Protein AF-A0A0F9HHY7-F1 (afdb_monomer)

Solvent-accessible surface area (backbone atoms only — not comparable to full-atom values): 17628 Å² total; per-residue (Å²): 110,68,65,64,47,50,60,48,43,43,74,72,70,48,87,82,82,90,78,78,65,81,54,65,92,62,73,72,60,94,83,64,89,47,70,37,60,53,49,51,50,41,41,32,66,69,55,74,38,72,64,60,83,41,76,48,44,70,69,70,24,62,44,74,66,56,34,50,52,48,53,56,34,27,60,77,47,75,20,55,76,35,54,48,65,36,30,76,48,69,79,50,41,90,86,20,27,36,35,33,20,32,58,92,72,66,45,79,75,35,57,23,66,79,73,71,71,50,59,27,69,32,57,69,36,81,47,78,56,80,94,39,55,25,40,30,36,42,25,10,37,24,40,37,33,25,33,67,87,68,42,47,78,52,36,64,43,86,59,45,34,93,79,50,48,26,40,34,51,49,45,79,55,97,53,33,39,38,43,34,21,20,84,57,50,8,25,36,30,30,38,56,44,61,56,98,91,44,48,45,61,44,79,72,45,76,42,57,54,43,2,21,49,54,25,53,70,48,80,55,98,64,30,35,40,33,20,11,53,67,54,57,11,32,36,30,26,35,61,87,73,64,45,73,53,36,75,44,85,52,40,34,7,44,36,76,57,94,82,28,33,39,35,30,26,35,88,27,44,38,33,40,25,52,78,54,63,85,46,90,45,74,78,48,72,50,75,56,78,82,48,63,80,83,65,31,59,53,56,44,42,78,48,93,54,26,39,37,42,49,28,75,88,35,78,47,78,42,84,68,60,88,129

Radius of gyration: 19.74 Å; Cα contacts (8 Å, |Δi|>4): 775; chains: 1; bounding box: 54×45×57 Å

Foldseek 3Di:
DQVVVQVLCVVVVDPDDDGQPQCPPPDLDPPDDRPSLLVVLVCLLVLNDQEDDDQAVCVVQSDPQSSVSSQVSCVVNVYFDDGHQWGKDQPCDQQARIFIAGNNPRHTPEGDNPDDAGAEQAGWDWDDDQNATWTWDDWQFWTWTAGPNHRDTQEIDTQHDPVSYAYEYWDDDPQKIKGAAAPQSFIWIWGWDHDPSGIYTHTQDTDSPQNAHAQYWDDDPQWIWFAYDVNAFTFIARRRNRDTLDTHHFHEHWGDDDQWIFGAGFQAKTFTWHPDSNYTGTPDIDGDDAPDDGTQHDHWDDGDQWIWGDHDPDIDIDRRDDD

InterPro domains:
  IPR002372 Pyrrolo-quinoline quinone repeat domain [PF13360] (75-247)
  IPR006119 Resolvase, N-terminal catalytic domain [SM00857] (6-108)
  IPR011047 Quinoprotein alcohol dehydrogenase-like superfamily [SSF50998] (79-279)
  IPR015943 WD40/YVTN repeat-like-containing domain superfamily [G3DSA:2.130.10.10] (53-321)
  IPR036162 Resolvase-like, N-terminal catalytic domain superfamily [SSF53041] (6-82)

Nearest PDB structures (foldseek):
  7cqy-assembly1_C  TM=7.615E-01  e=4.844E-10  Acidithiobacillus ferrooxidans
  7cqy-assembly3_E  TM=7.492E-01  e=8.520E-10  Acidithiobacillus ferrooxidans
  8orr-assembly1_AAA  TM=5.552E-01  e=1.041E-11  Klebsiella pneumoniae
  9cny-assembly1_B  TM=6.028E-01  e=2.460E-10  Escherichia coli
  7tt1-assembly1_B  TM=5.579E-01  e=9.015E-10  Escherichia coli

Sequence (323 aa):
LQYAMRDRLAAFGWSDIETIDDDLGRSASGSVTRAGFERMVAEVCLGKVGAVAAREVSRFARNSRDWQQLIEMCRVVDTVLIDGEKLICTPAGAKGFMVCLAKKTGKLIWANTEIAGSVGYCSPVIAEFGGFRQLLSMTSAALIGVDIKTGKLLWSAAHGNRRSNTATDPIFHKGYVFASSGYGKGSTVVKLKAGEGGIQAEQVWASKLMDNHHGGVVLLDGHLYGSGHQAKGWFCLDLLTGKQAWKADGKGSLTYADGMLYRLEERGTMALVQATPAEQRIVSSFSVPSGGRGLHWAHPVVCDGRLYVRHADKLFAYDIRAK

pLDDT: mean 85.38, std 13.51, range [47.75, 98.81]

Mean predicted aligned error: 10.75 Å

Structure (mmCIF, N/CA/C/O backbone):
data_AF-A0A0F9HHY7-F1
#
_entry.id   AF-A0A0F9HHY7-F1
#
loop_
_atom_site.group_PDB
_atom_site.id
_atom_site.type_symbol
_atom_site.label_atom_id
_atom_site.label_alt_id
_atom_site.label_comp_id
_atom_site.label_asym_id
_atom_site.label_entity_id
_atom_site.label_seq_id
_atom_site.pdbx_PDB_ins_code
_atom_site.Cartn_x
_atom_site.Cartn_y
_atom_site.Cartn_z
_atom_site.occupancy
_atom_site.B_iso_or_equiv
_atom_site.auth_seq_id
_atom_site.auth_comp_id
_atom_site.auth_asym_id
_atom_site.auth_atom_id
_atom_site.pdbx_PDB_model_num
ATOM 1 N N . LEU A 1 1 ? -24.877 -21.496 -1.295 1.00 63.72 1 LEU A N 1
ATOM 2 C CA . LEU A 1 1 ? -24.630 -20.226 -0.562 1.00 63.72 1 LEU A CA 1
ATOM 3 C C . LEU A 1 1 ? -24.406 -19.047 -1.514 1.00 63.72 1 LEU A C 1
ATOM 5 O O . LEU A 1 1 ? -25.109 -18.059 -1.378 1.00 63.72 1 LEU A O 1
ATOM 9 N N . GLN A 1 2 ? -23.498 -19.151 -2.492 1.00 63.53 2 GLN A N 1
ATOM 10 C CA . GLN A 1 2 ? -23.309 -18.121 -3.529 1.00 63.53 2 GLN A CA 1
ATOM 11 C C . GLN A 1 2 ? -24.541 -17.877 -4.413 1.00 63.53 2 GLN A C 1
ATOM 13 O O . GLN A 1 2 ? -24.873 -16.727 -4.660 1.00 63.53 2 GLN A O 1
ATOM 18 N N . TYR A 1 3 ? -25.317 -18.912 -4.751 1.00 78.19 3 TYR A N 1
ATOM 19 C CA . TYR A 1 3 ? -26.599 -18.724 -5.451 1.00 78.19 3 TYR A CA 1
ATOM 20 C C . TYR A 1 3 ? -27.622 -17.919 -4.628 1.00 78.19 3 TYR A C 1
ATOM 22 O O . TYR A 1 3 ? -28.298 -17.051 -5.160 1.00 78.19 3 TYR A O 1
ATOM 30 N N . ALA A 1 4 ? -27.639 -18.081 -3.300 1.00 74.56 4 ALA A N 1
ATOM 31 C CA . ALA A 1 4 ? -28.462 -17.244 -2.422 1.00 74.56 4 ALA A CA 1
ATOM 32 C C . ALA A 1 4 ? -27.950 -15.791 -2.322 1.00 74.56 4 ALA A C 1
ATOM 34 O O . ALA A 1 4 ? -28.705 -14.902 -1.932 1.00 74.56 4 ALA A O 1
ATOM 35 N N . MET A 1 5 ? -26.673 -15.535 -2.643 1.00 73.81 5 MET A N 1
ATOM 36 C CA . MET A 1 5 ? -26.145 -14.176 -2.821 1.00 73.81 5 MET A CA 1
ATOM 37 C C . MET A 1 5 ? -26.539 -13.602 -4.183 1.00 73.81 5 MET A C 1
ATOM 39 O O . MET A 1 5 ? -26.931 -12.441 -4.222 1.00 73.81 5 MET A O 1
ATOM 43 N N . ARG A 1 6 ? -26.509 -14.404 -5.257 1.00 81.81 6 ARG A N 1
ATOM 44 C CA . ARG A 1 6 ? -26.993 -14.020 -6.593 1.00 81.81 6 ARG A CA 1
ATOM 45 C C . ARG A 1 6 ? -28.446 -13.558 -6.542 1.00 81.81 6 ARG A C 1
ATOM 47 O O . ARG A 1 6 ? -28.741 -12.432 -6.924 1.00 81.81 6 ARG A O 1
ATOM 54 N N . ASP A 1 7 ? -29.330 -14.378 -5.980 1.00 80.50 7 ASP A N 1
ATOM 55 C CA . ASP A 1 7 ? -30.763 -14.060 -5.898 1.00 80.50 7 ASP A CA 1
ATOM 56 C C . ASP A 1 7 ? -31.014 -12.783 -5.066 1.00 80.50 7 ASP A C 1
ATOM 58 O O . ASP A 1 7 ? -31.951 -12.024 -5.303 1.00 80.50 7 ASP A O 1
ATOM 62 N N . ARG A 1 8 ? -30.121 -12.491 -4.114 1.00 69.88 8 ARG A N 1
ATOM 63 C CA . ARG A 1 8 ? -30.144 -11.264 -3.308 1.00 69.88 8 ARG A CA 1
ATOM 64 C C . ARG A 1 8 ? -29.646 -10.031 -4.051 1.00 69.88 8 ARG A C 1
ATOM 66 O O . ARG A 1 8 ? -30.205 -8.960 -3.851 1.00 69.88 8 ARG A O 1
ATOM 73 N N . LEU A 1 9 ? -28.591 -10.164 -4.853 1.00 74.06 9 LEU A N 1
ATOM 74 C CA . LEU A 1 9 ? -28.114 -9.083 -5.714 1.00 74.06 9 LEU A CA 1
ATOM 75 C C . LEU A 1 9 ? -29.212 -8.700 -6.715 1.00 74.06 9 LEU A C 1
ATOM 77 O O . LEU A 1 9 ? -29.479 -7.512 -6.879 1.00 74.06 9 LEU A O 1
ATOM 81 N N . ALA A 1 10 ? -29.936 -9.687 -7.255 1.00 83.56 10 ALA A N 1
ATOM 82 C CA . ALA A 1 10 ? -31.076 -9.443 -8.140 1.00 83.56 10 ALA A CA 1
ATOM 83 C C . ALA A 1 10 ? -32.174 -8.632 -7.432 1.00 83.56 10 ALA A C 1
ATOM 85 O O . ALA A 1 10 ? -32.665 -7.639 -7.962 1.00 83.56 10 ALA A O 1
ATOM 86 N N . ALA A 1 11 ? -32.490 -8.982 -6.180 1.00 78.75 11 ALA A N 1
ATOM 87 C CA . ALA A 1 11 ? -33.455 -8.241 -5.365 1.00 78.75 11 ALA A CA 1
ATOM 88 C C . ALA A 1 11 ? -33.023 -6.797 -5.027 1.00 78.75 11 ALA A C 1
ATOM 90 O O . ALA A 1 11 ? -33.873 -5.968 -4.708 1.00 78.75 11 ALA A O 1
ATOM 91 N N . PHE A 1 12 ? -31.726 -6.478 -5.095 1.00 68.25 12 PHE A N 1
ATOM 92 C CA . PHE A 1 12 ? -31.199 -5.121 -4.905 1.00 68.25 12 PHE A CA 1
ATOM 93 C C . PHE A 1 12 ? -31.138 -4.293 -6.199 1.00 68.25 12 PHE A C 1
ATOM 95 O O . PHE A 1 12 ? -30.621 -3.179 -6.174 1.00 68.25 12 PHE A O 1
ATOM 102 N N . GLY A 1 13 ? -31.678 -4.807 -7.307 1.00 80.69 13 GLY A N 1
ATOM 103 C CA . GLY A 1 13 ? -31.750 -4.092 -8.582 1.00 80.69 13 GLY A CA 1
ATOM 104 C C . GLY A 1 13 ? -30.543 -4.303 -9.496 1.00 80.69 13 GLY A C 1
ATOM 105 O O . GLY A 1 13 ? -30.450 -3.639 -10.524 1.00 80.69 13 GLY A O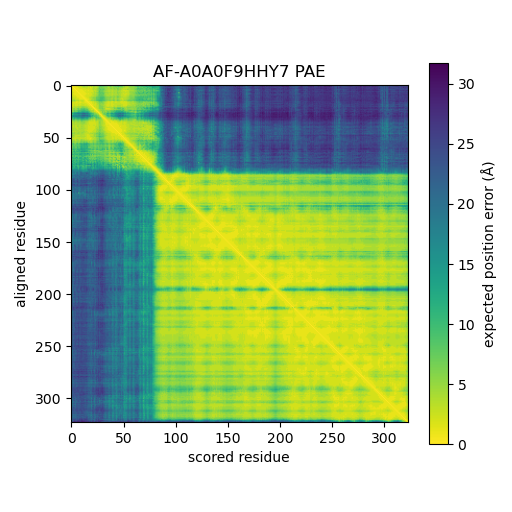 1
ATOM 106 N N . TRP A 1 14 ? -29.635 -5.225 -9.159 1.00 81.06 14 TRP A N 1
ATOM 107 C CA . TRP A 1 14 ? -28.573 -5.637 -10.075 1.00 81.06 14 TRP A CA 1
ATOM 108 C C . TRP A 1 14 ? -29.160 -6.558 -11.143 1.00 81.06 14 TRP A C 1
ATOM 110 O O . TRP A 1 14 ? -29.724 -7.604 -10.828 1.00 81.06 14 TRP A O 1
ATOM 120 N N . SER A 1 15 ? -29.051 -6.155 -12.404 1.00 82.81 15 SER A N 1
ATOM 121 C CA . SER A 1 15 ? -29.641 -6.871 -13.538 1.00 82.81 15 SER A CA 1
ATOM 122 C C . SER A 1 15 ? -28.688 -7.865 -14.199 1.00 82.81 15 SER A C 1
ATOM 124 O O . SER A 1 15 ? -29.158 -8.806 -14.831 1.00 82.81 15 SER A O 1
ATOM 126 N N . ASP A 1 16 ? -27.377 -7.683 -14.036 1.00 88.75 16 ASP A N 1
ATOM 127 C CA . ASP A 1 16 ? -26.343 -8.555 -14.596 1.00 88.75 16 ASP A CA 1
ATOM 128 C C . ASP A 1 16 ? -25.472 -9.119 -13.465 1.00 88.75 16 ASP A C 1
ATOM 130 O O . ASP A 1 16 ? -24.779 -8.375 -12.766 1.00 88.75 16 ASP A O 1
ATOM 134 N N . ILE A 1 17 ? -25.612 -10.420 -13.193 1.00 89.00 17 ILE A N 1
ATOM 135 C CA . ILE A 1 17 ? -25.017 -11.073 -12.021 1.00 89.00 17 ILE A CA 1
ATOM 136 C C . ILE A 1 17 ? -24.393 -12.402 -12.431 1.00 89.00 17 ILE A C 1
ATOM 138 O O . ILE A 1 17 ? -25.081 -13.410 -12.609 1.00 89.00 17 ILE A O 1
ATOM 142 N N . GLU A 1 18 ? -23.066 -12.425 -12.476 1.00 90.19 18 GLU A N 1
ATOM 143 C CA . GLU A 1 18 ? -22.289 -13.640 -12.685 1.00 90.19 18 GLU A CA 1
ATOM 144 C C . GLU A 1 18 ? -22.020 -14.358 -11.352 1.00 90.19 18 GLU A C 1
ATOM 146 O O . GLU A 1 18 ? -21.644 -13.748 -10.348 1.00 90.19 18 GLU A O 1
ATOM 151 N N . THR A 1 19 ? -22.207 -15.680 -11.325 1.00 88.00 19 THR A N 1
ATOM 152 C CA . THR A 1 19 ? -21.790 -16.528 -10.197 1.00 88.00 19 THR A CA 1
ATOM 153 C C . THR A 1 19 ? -20.570 -17.340 -10.605 1.00 88.00 19 THR A C 1
ATOM 155 O O . THR A 1 19 ? -20.604 -18.047 -11.605 1.00 88.00 19 THR A O 1
ATOM 158 N N . ILE A 1 20 ? -19.494 -17.248 -9.824 1.00 83.94 20 ILE A N 1
ATOM 159 C CA . ILE A 1 20 ? -18.218 -17.897 -10.137 1.00 83.94 20 ILE A CA 1
ATOM 160 C C . ILE A 1 20 ? -18.170 -19.267 -9.461 1.00 83.94 20 ILE A C 1
ATOM 162 O O . ILE A 1 20 ? -17.870 -19.385 -8.269 1.00 83.94 20 ILE A O 1
ATOM 166 N N . ASP A 1 21 ? -18.479 -20.306 -10.232 1.00 83.12 21 ASP A N 1
ATOM 167 C CA . ASP A 1 21 ? -18.490 -21.700 -9.769 1.00 83.12 21 ASP A CA 1
ATOM 168 C C . ASP A 1 21 ? -17.151 -22.420 -10.017 1.00 83.12 21 ASP A C 1
ATOM 170 O O . ASP A 1 21 ? -16.808 -23.359 -9.295 1.00 83.12 21 ASP A O 1
ATOM 174 N N . ASP A 1 22 ? -16.364 -21.933 -10.981 1.00 79.38 22 ASP A N 1
ATOM 175 C CA . ASP A 1 22 ? -15.164 -22.580 -11.544 1.00 79.38 22 ASP A CA 1
ATOM 176 C C . ASP A 1 22 ? -14.086 -22.945 -10.501 1.00 79.38 22 ASP A C 1
ATOM 178 O O . ASP A 1 22 ? -13.296 -23.881 -10.681 1.00 79.38 22 ASP A O 1
ATOM 182 N N . ASP A 1 23 ? -14.075 -22.218 -9.381 1.00 73.19 23 ASP A N 1
ATOM 183 C CA . ASP A 1 23 ? -13.036 -22.267 -8.350 1.00 73.19 23 ASP A CA 1
ATOM 184 C C . ASP A 1 23 ? -13.481 -22.912 -7.027 1.00 73.19 23 ASP A C 1
ATOM 186 O O . ASP A 1 23 ? -12.733 -22.905 -6.029 1.00 73.19 23 ASP A O 1
ATOM 190 N N . LEU A 1 24 ? -14.692 -23.481 -7.012 1.00 70.88 24 LEU A N 1
ATOM 191 C CA . LEU A 1 24 ? -15.233 -24.237 -5.887 1.00 70.88 24 LEU A CA 1
ATOM 192 C C . LEU A 1 24 ? -14.400 -25.496 -5.604 1.00 70.88 24 LEU A C 1
ATOM 194 O O . LEU A 1 24 ? -13.889 -26.155 -6.501 1.00 70.88 24 LEU A O 1
ATOM 198 N N . GLY A 1 25 ? -14.227 -25.830 -4.321 1.00 63.69 25 GLY A N 1
ATOM 199 C CA . GLY A 1 25 ? -13.559 -27.068 -3.885 1.00 63.69 25 GLY A CA 1
ATOM 200 C C . GLY A 1 25 ? -12.037 -27.143 -4.099 1.00 63.69 25 GLY A C 1
ATOM 201 O O . GLY A 1 25 ? -11.384 -27.976 -3.479 1.00 63.69 25 GLY A O 1
ATOM 202 N N . ARG A 1 26 ? -11.432 -26.252 -4.894 1.00 63.12 26 ARG A N 1
ATOM 203 C CA . ARG A 1 26 ? -9.968 -26.194 -5.094 1.00 63.12 26 ARG A CA 1
ATOM 204 C C . ARG A 1 26 ? -9.280 -25.729 -3.810 1.00 63.12 26 ARG A C 1
ATOM 206 O O . ARG A 1 26 ? -9.795 -24.799 -3.196 1.00 63.12 26 ARG A O 1
ATOM 213 N N . SER A 1 27 ? -8.152 -26.304 -3.385 1.00 55.44 27 SER A N 1
ATOM 214 C CA . SER A 1 27 ? -7.434 -25.925 -2.145 1.00 55.44 27 SER A CA 1
ATOM 215 C C . SER A 1 27 ? -6.638 -24.608 -2.292 1.00 55.44 27 SER A C 1
ATOM 217 O O . SER A 1 27 ? -6.570 -24.033 -3.377 1.00 55.44 27 SER A O 1
ATOM 219 N N . ALA A 1 28 ? -6.084 -24.074 -1.196 1.00 48.94 28 ALA A N 1
ATOM 220 C CA . ALA A 1 28 ? -5.262 -22.852 -1.202 1.00 48.94 28 ALA A CA 1
ATOM 221 C C . ALA A 1 28 ? -3.783 -23.093 -1.585 1.00 48.94 28 ALA A C 1
ATOM 223 O O . ALA A 1 28 ? -2.953 -22.209 -1.391 1.00 48.94 28 ALA A O 1
ATOM 224 N N . SER A 1 29 ? -3.426 -24.272 -2.111 1.00 53.38 29 SER A N 1
ATOM 225 C CA . SER A 1 29 ? -2.081 -24.495 -2.646 1.00 53.38 29 SER A CA 1
ATOM 226 C C . SER A 1 29 ? -1.895 -23.651 -3.907 1.00 53.38 29 SER A C 1
ATOM 228 O O . SER A 1 29 ? -2.682 -23.773 -4.845 1.00 53.38 29 SER A O 1
ATOM 230 N N . GLY A 1 30 ? -0.860 -22.809 -3.945 1.00 53.75 30 GLY A N 1
ATOM 231 C CA . GLY A 1 30 ? -0.575 -21.866 -5.041 1.00 53.75 30 GLY A CA 1
ATOM 232 C C . GLY A 1 30 ? -0.230 -22.492 -6.402 1.00 53.75 30 GLY A C 1
ATOM 233 O O . GLY A 1 30 ? 0.314 -21.808 -7.255 1.00 53.75 30 GLY A O 1
ATOM 234 N N . SER A 1 31 ? -0.508 -23.779 -6.600 1.00 56.09 31 SER A N 1
ATOM 235 C CA . SER A 1 31 ? -0.242 -24.556 -7.813 1.00 56.09 31 SER A CA 1
ATOM 236 C C . SER A 1 31 ? -1.467 -24.747 -8.715 1.00 56.09 31 SER A C 1
ATOM 238 O O . SER A 1 31 ? -1.346 -25.368 -9.767 1.00 56.09 31 SER A O 1
ATOM 240 N N . VAL A 1 32 ? -2.651 -24.267 -8.317 1.00 59.34 32 VAL A N 1
ATOM 241 C CA . VAL A 1 32 ? -3.906 -24.503 -9.049 1.00 59.34 32 VAL A CA 1
ATOM 242 C C . VAL A 1 32 ? -4.433 -23.197 -9.639 1.00 59.34 32 VAL A C 1
ATOM 244 O O . VAL A 1 32 ? -4.815 -22.299 -8.891 1.00 59.34 32 VAL A O 1
ATOM 247 N N . THR A 1 33 ? -4.500 -23.124 -10.972 1.00 64.44 33 THR A N 1
ATOM 248 C CA . THR A 1 33 ? -5.060 -21.997 -11.740 1.00 64.44 33 THR A CA 1
ATOM 249 C C . THR A 1 33 ? -6.517 -21.734 -11.355 1.00 64.44 33 THR A C 1
ATOM 251 O O . THR A 1 33 ? -7.291 -22.684 -11.170 1.00 64.44 33 THR A O 1
ATOM 254 N N . ARG A 1 34 ? -6.902 -20.456 -11.238 1.00 70.44 34 ARG A N 1
ATOM 255 C CA . ARG A 1 34 ? -8.249 -20.037 -10.821 1.00 70.44 34 ARG A CA 1
ATOM 256 C C . ARG A 1 34 ? -8.887 -19.111 -11.841 1.00 70.44 34 ARG A C 1
ATOM 258 O O . ARG A 1 34 ? -8.979 -17.902 -11.648 1.00 70.44 34 ARG A O 1
ATOM 265 N N . ALA A 1 35 ? -9.341 -19.718 -12.929 1.00 77.00 35 ALA A N 1
ATOM 266 C CA . ALA A 1 35 ? -9.895 -19.002 -14.068 1.00 77.00 35 ALA A CA 1
ATOM 267 C C . ALA A 1 35 ? -11.118 -18.138 -13.699 1.00 77.00 35 ALA A C 1
ATOM 269 O O . ALA A 1 35 ? -11.340 -17.104 -14.322 1.00 77.00 35 ALA A O 1
ATOM 270 N N . GLY A 1 36 ? -11.898 -18.530 -12.685 1.00 81.69 36 GLY A N 1
ATOM 271 C CA . GLY A 1 36 ? -13.061 -17.769 -12.228 1.00 81.69 36 GLY A CA 1
ATOM 272 C C . GLY A 1 36 ? -12.685 -16.477 -11.498 1.00 81.69 36 GLY A C 1
ATOM 273 O O . GLY A 1 36 ? -13.204 -15.402 -11.798 1.00 81.69 36 GLY A O 1
ATOM 274 N N . PHE A 1 37 ? -11.752 -16.571 -10.553 1.00 78.31 37 PHE A N 1
ATOM 275 C CA . PHE A 1 37 ? -11.204 -15.437 -9.818 1.00 78.31 37 PHE A CA 1
ATOM 276 C C . PHE A 1 37 ? -10.449 -14.486 -10.750 1.00 78.31 37 PHE A C 1
ATOM 278 O O . PHE A 1 37 ? -10.703 -13.286 -10.716 1.00 78.31 37 PHE A O 1
ATOM 285 N N . GLU A 1 38 ? -9.576 -15.010 -11.613 1.00 78.62 38 GLU A N 1
ATOM 286 C CA . GLU A 1 38 ? -8.820 -14.213 -12.590 1.00 78.62 38 GLU A CA 1
ATOM 287 C C . GLU A 1 38 ? -9.752 -13.446 -13.537 1.00 78.62 38 GLU A C 1
ATOM 289 O O . GLU A 1 38 ? -9.577 -12.241 -13.724 1.00 78.62 38 GLU A O 1
ATOM 294 N N . ARG A 1 39 ? -10.797 -14.106 -14.060 1.00 86.06 39 ARG A N 1
ATOM 295 C CA . ARG A 1 39 ? -11.823 -13.470 -14.901 1.00 86.06 39 ARG A CA 1
ATOM 296 C C . ARG A 1 39 ? -12.560 -12.355 -14.166 1.00 86.06 39 ARG A C 1
ATOM 298 O O . ARG A 1 39 ? -12.747 -11.275 -14.716 1.00 86.06 39 ARG A O 1
ATOM 305 N N . MET A 1 40 ? -12.948 -12.583 -12.915 1.00 85.69 40 MET A N 1
ATOM 306 C CA . MET A 1 40 ? -13.618 -11.559 -12.113 1.00 85.69 40 MET A CA 1
ATOM 307 C C . MET A 1 40 ? -12.716 -10.363 -11.834 1.00 85.69 40 MET A C 1
ATOM 309 O O . MET A 1 40 ? -13.164 -9.229 -11.990 1.00 85.69 40 MET A O 1
ATOM 313 N N . VAL A 1 41 ? -11.443 -10.591 -11.489 1.00 73.62 41 VAL A N 1
ATOM 314 C CA . VAL A 1 41 ? -10.478 -9.496 -11.331 1.00 73.62 41 VAL A CA 1
ATOM 315 C C . VAL A 1 41 ? -10.368 -8.721 -12.643 1.00 73.62 41 VAL A C 1
ATOM 317 O O . VAL A 1 41 ? -10.371 -7.494 -12.601 1.00 73.62 41 VAL A O 1
ATOM 320 N N . ALA A 1 42 ? -10.341 -9.394 -13.798 1.00 76.94 42 ALA A N 1
ATOM 321 C CA . ALA A 1 42 ? -10.306 -8.737 -15.106 1.00 76.94 42 ALA A CA 1
ATOM 322 C C . ALA A 1 42 ? -11.510 -7.813 -15.334 1.00 76.94 42 ALA A C 1
ATOM 324 O O . ALA A 1 42 ? -11.334 -6.650 -15.692 1.00 76.94 42 ALA A O 1
ATOM 325 N N . GLU A 1 43 ? -12.726 -8.293 -15.079 1.00 78.38 43 GLU A N 1
ATOM 326 C CA . GLU A 1 43 ? -13.949 -7.509 -15.279 1.00 78.38 43 GLU A CA 1
ATOM 327 C C . GLU A 1 43 ? -14.055 -6.328 -14.293 1.00 78.38 43 GLU A C 1
ATOM 329 O O . GLU A 1 43 ? -14.521 -5.247 -14.668 1.00 78.38 43 GLU A O 1
ATOM 334 N N . VAL A 1 44 ? -13.536 -6.484 -13.067 1.00 73.00 44 VAL A N 1
ATOM 335 C CA . VAL A 1 44 ? -13.359 -5.377 -12.108 1.00 73.00 44 VAL A CA 1
ATOM 336 C C . VAL A 1 44 ? -12.346 -4.361 -12.633 1.00 73.00 44 VAL A C 1
ATOM 338 O O . VAL A 1 44 ? -12.640 -3.170 -12.653 1.00 73.00 44 VAL A O 1
ATOM 341 N N . CYS A 1 45 ? -11.181 -4.803 -13.122 1.00 65.56 45 CYS A N 1
ATOM 342 C CA . CYS A 1 45 ? -10.167 -3.913 -13.703 1.00 65.56 45 CYS A CA 1
ATOM 343 C C . CYS A 1 45 ? -10.712 -3.108 -14.892 1.00 65.56 45 CYS A C 1
ATOM 345 O O . CYS A 1 45 ? -10.301 -1.971 -15.117 1.00 65.56 45 CYS A O 1
ATOM 347 N N . LEU A 1 46 ? -11.638 -3.694 -15.653 1.00 72.56 46 LEU A N 1
ATOM 348 C CA . LEU A 1 46 ? -12.298 -3.056 -16.790 1.00 72.56 46 LEU A CA 1
ATOM 349 C C . LEU A 1 46 ? -13.424 -2.089 -16.381 1.00 72.56 46 LEU A C 1
ATOM 351 O O . LEU A 1 46 ? -14.029 -1.473 -17.256 1.00 72.56 46 LEU A O 1
ATOM 355 N N . GLY A 1 47 ? -13.716 -1.945 -15.083 1.00 64.56 47 GLY A N 1
ATOM 356 C CA . GLY A 1 47 ? -14.759 -1.052 -14.567 1.00 64.56 47 GLY A CA 1
ATOM 357 C C . GLY A 1 47 ? -16.182 -1.498 -14.906 1.00 64.56 47 GLY A C 1
ATOM 358 O O . GLY A 1 47 ? -17.110 -0.696 -14.846 1.00 64.56 47 GLY A O 1
ATOM 359 N N . LYS A 1 48 ? -16.367 -2.766 -15.287 1.00 76.19 48 LYS A N 1
ATOM 360 C CA . LYS A 1 48 ? -17.676 -3.323 -15.660 1.00 76.19 48 LYS A CA 1
ATOM 361 C C . LYS A 1 48 ? -18.447 -3.871 -14.463 1.00 76.19 48 LYS A C 1
ATOM 363 O O . LYS A 1 48 ? -19.642 -4.130 -14.556 1.00 76.19 48 LYS A O 1
ATOM 368 N N . VAL A 1 49 ? -17.764 -4.054 -13.336 1.00 80.88 49 VAL A N 1
ATOM 369 C CA . VAL A 1 49 ? -18.326 -4.639 -12.121 1.00 80.88 49 VAL A CA 1
ATOM 370 C C . VAL A 1 49 ? -18.586 -3.534 -11.107 1.00 80.88 49 VAL A C 1
ATOM 372 O O . VAL A 1 49 ? -17.655 -2.931 -10.590 1.00 80.88 49 VAL A O 1
ATOM 375 N N . GLY A 1 50 ? -19.856 -3.290 -10.782 1.00 68.81 50 GLY A N 1
ATOM 376 C CA . GLY A 1 50 ? -20.225 -2.318 -9.746 1.00 68.81 50 GLY A CA 1
ATOM 377 C C . GLY A 1 50 ? -20.094 -2.851 -8.312 1.00 68.81 50 GLY A C 1
ATOM 378 O O . GLY A 1 50 ? -20.042 -2.070 -7.361 1.00 68.81 50 GLY A O 1
ATOM 379 N N . ALA A 1 51 ? -20.036 -4.175 -8.127 1.00 73.56 51 ALA A N 1
ATOM 380 C CA . ALA A 1 51 ? -19.865 -4.799 -6.818 1.00 73.56 51 ALA A CA 1
ATOM 381 C C . ALA A 1 51 ? -19.262 -6.207 -6.921 1.00 73.56 51 ALA A C 1
ATOM 383 O O . ALA A 1 51 ? -19.771 -7.056 -7.649 1.00 73.56 51 ALA A O 1
ATOM 384 N N . VAL A 1 52 ? -18.245 -6.491 -6.101 1.00 73.81 52 VAL A N 1
ATOM 385 C CA . VAL A 1 52 ? -17.750 -7.857 -5.871 1.00 73.81 52 VAL A CA 1
ATOM 386 C C . VAL A 1 52 ? -18.263 -8.339 -4.522 1.00 73.81 52 VAL A C 1
ATOM 388 O O . VAL A 1 52 ? -18.009 -7.735 -3.478 1.00 73.81 52 VAL A O 1
ATOM 391 N N . ALA A 1 53 ? -19.004 -9.445 -4.523 1.00 66.69 53 ALA A N 1
ATOM 392 C CA . ALA A 1 53 ? -19.602 -9.994 -3.316 1.00 66.69 53 ALA A CA 1
ATOM 393 C C . ALA A 1 53 ? -19.104 -11.420 -3.056 1.00 66.69 53 ALA A C 1
ATOM 395 O O . ALA A 1 53 ? -19.388 -12.335 -3.819 1.00 66.69 53 ALA A O 1
ATOM 396 N N . ALA A 1 54 ? -18.453 -11.632 -1.911 1.00 67.25 54 ALA A N 1
ATOM 397 C CA . ALA A 1 54 ? -18.163 -12.965 -1.386 1.00 67.25 54 ALA A CA 1
ATOM 398 C C . ALA A 1 54 ? -18.505 -13.044 0.110 1.00 67.25 54 ALA A C 1
ATOM 400 O O . ALA A 1 54 ? -18.663 -12.022 0.779 1.00 67.25 54 ALA A O 1
ATOM 401 N N . ARG A 1 55 ? -18.639 -14.266 0.644 1.00 62.59 55 ARG A N 1
ATOM 402 C CA . ARG A 1 55 ? -18.879 -14.485 2.083 1.00 62.59 55 ARG A CA 1
ATOM 403 C C . ARG A 1 55 ? -17.677 -14.054 2.930 1.00 62.59 55 ARG A C 1
ATOM 405 O O . ARG A 1 55 ? -17.852 -13.452 3.977 1.00 62.59 55 ARG A O 1
ATOM 412 N N . GLU A 1 56 ? -16.478 -14.371 2.455 1.00 62.34 56 GLU A N 1
ATOM 413 C CA . GLU A 1 56 ? -15.191 -13.888 2.962 1.00 62.34 56 GLU A CA 1
ATOM 414 C C . GLU A 1 56 ? -14.314 -13.633 1.736 1.00 62.34 56 GLU A C 1
ATOM 416 O O . GLU A 1 56 ? -13.848 -14.579 1.096 1.00 62.34 56 GLU A O 1
ATOM 421 N N . VAL A 1 57 ? -14.123 -12.367 1.366 1.00 57.47 57 VAL A N 1
ATOM 422 C CA . VAL A 1 57 ? -13.389 -12.018 0.137 1.00 57.47 57 VAL A CA 1
ATOM 423 C C . VAL A 1 57 ? -11.902 -12.384 0.264 1.00 57.47 57 VAL A C 1
ATOM 425 O O . VAL A 1 57 ? -11.279 -12.793 -0.710 1.00 57.47 57 VAL A O 1
ATOM 428 N N . SER A 1 58 ? -11.370 -12.411 1.490 1.00 53.38 58 SER A N 1
ATOM 429 C CA . SER A 1 58 ? -10.031 -12.928 1.803 1.00 53.38 58 SER A CA 1
ATOM 430 C C . SER A 1 58 ? -9.876 -14.446 1.637 1.00 53.38 58 SER A C 1
ATOM 432 O O . SER A 1 58 ? -8.759 -14.942 1.620 1.00 53.38 58 SER A O 1
ATOM 434 N N . ARG A 1 59 ? -10.970 -15.221 1.559 1.00 55.72 59 ARG A N 1
ATOM 435 C CA . ARG A 1 59 ? -10.925 -16.654 1.189 1.00 55.72 59 ARG A CA 1
ATOM 436 C C . ARG A 1 59 ? -11.152 -16.879 -0.299 1.00 55.72 59 ARG A C 1
ATOM 438 O O . ARG A 1 59 ? -10.858 -17.959 -0.814 1.00 55.72 59 ARG A O 1
ATOM 445 N N . PHE A 1 60 ? -11.724 -15.880 -0.958 1.00 57.75 60 PHE A N 1
ATOM 446 C CA . PHE A 1 60 ? -11.898 -15.842 -2.396 1.00 57.75 60 PHE A CA 1
ATOM 447 C C . PHE A 1 60 ? -10.559 -15.524 -3.075 1.00 57.75 60 PHE A C 1
ATOM 449 O O . PHE A 1 60 ? -10.118 -16.296 -3.921 1.00 57.75 60 PHE A O 1
ATOM 456 N N . ALA A 1 61 ? -9.849 -14.506 -2.580 1.00 55.38 61 ALA A N 1
ATOM 457 C CA . ALA A 1 61 ? -8.445 -14.255 -2.876 1.00 55.38 61 ALA A CA 1
ATOM 458 C C . ALA A 1 61 ? -7.548 -15.131 -1.983 1.00 55.38 61 ALA A C 1
ATOM 460 O O . ALA A 1 61 ? -7.305 -14.834 -0.819 1.00 55.38 61 ALA A O 1
ATOM 461 N N . ARG A 1 62 ? -7.121 -16.287 -2.495 1.00 61.41 62 ARG A N 1
ATOM 462 C CA . ARG A 1 62 ? -6.572 -17.406 -1.696 1.00 61.41 62 ARG A CA 1
ATOM 463 C C . ARG A 1 62 ? -5.13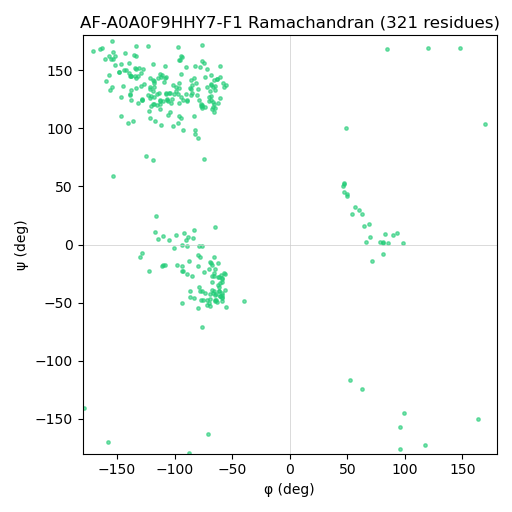4 -17.210 -1.207 1.00 61.41 62 ARG A C 1
ATOM 465 O O . ARG A 1 62 ? -4.611 -18.076 -0.508 1.00 61.41 62 ARG A O 1
ATOM 472 N N . ASN A 1 63 ? -4.510 -16.093 -1.563 1.00 53.16 63 ASN A N 1
ATOM 473 C CA . ASN A 1 63 ? -3.227 -15.642 -1.047 1.00 53.16 63 ASN A CA 1
ATOM 474 C C . ASN A 1 63 ? -3.238 -14.108 -0.905 1.00 53.16 63 ASN A C 1
ATOM 476 O O . ASN A 1 63 ? -4.096 -13.414 -1.452 1.00 53.16 63 ASN A O 1
ATOM 480 N N . SER A 1 64 ? -2.272 -13.571 -0.162 1.00 48.31 64 SER A N 1
ATOM 481 C CA . SER A 1 64 ? -2.211 -12.135 0.124 1.00 48.31 64 SER A CA 1
ATOM 482 C C . SER A 1 64 ? -1.948 -11.267 -1.109 1.00 48.31 64 SER A C 1
ATOM 484 O O . SER A 1 64 ? -2.329 -10.106 -1.085 1.00 48.31 64 SER A O 1
ATOM 486 N N . ARG A 1 65 ? -1.330 -11.794 -2.174 1.00 55.03 65 ARG A N 1
ATOM 487 C CA . ARG A 1 65 ? -1.064 -11.037 -3.408 1.00 55.03 65 ARG A CA 1
ATOM 488 C C . ARG A 1 65 ? -2.359 -10.791 -4.178 1.00 55.03 65 ARG A C 1
ATOM 490 O O . ARG A 1 65 ? -2.692 -9.643 -4.445 1.00 55.03 65 ARG A O 1
ATOM 497 N N . ASP A 1 66 ? -3.115 -11.853 -4.432 1.00 59.88 66 ASP A N 1
ATOM 498 C CA . ASP A 1 66 ? -4.407 -11.806 -5.127 1.00 59.88 66 ASP A CA 1
ATOM 499 C C . ASP A 1 66 ? -5.414 -10.934 -4.366 1.00 59.88 66 ASP A C 1
ATOM 501 O O . ASP A 1 66 ? -6.254 -10.249 -4.949 1.00 59.88 66 ASP A O 1
ATOM 505 N N . TRP A 1 67 ? -5.311 -10.942 -3.034 1.00 60.19 67 TRP A N 1
ATOM 506 C CA . TRP A 1 67 ? -6.169 -10.151 -2.161 1.00 60.19 67 TRP A CA 1
ATOM 507 C C . TRP A 1 67 ? -5.878 -8.660 -2.279 1.00 60.19 67 TRP A C 1
ATOM 509 O O . TRP A 1 67 ? -6.802 -7.864 -2.435 1.00 60.19 67 TRP A O 1
ATOM 519 N N . GLN A 1 68 ? -4.597 -8.295 -2.247 1.00 55.59 68 GLN A N 1
ATOM 520 C CA . GLN A 1 68 ? -4.162 -6.912 -2.418 1.00 55.59 68 GLN A CA 1
ATOM 521 C C . GLN A 1 68 ? -4.520 -6.398 -3.816 1.00 55.59 68 GLN A C 1
ATOM 523 O O . GLN A 1 68 ? -5.090 -5.319 -3.928 1.00 55.59 68 GLN A O 1
ATOM 528 N N . GLN A 1 69 ? -4.321 -7.210 -4.860 1.00 60.75 69 GLN A N 1
ATOM 529 C CA . GLN A 1 69 ? -4.702 -6.852 -6.228 1.00 60.75 69 GLN A CA 1
ATOM 530 C C . GLN A 1 69 ? -6.205 -6.554 -6.352 1.00 60.75 69 GLN A C 1
ATOM 532 O O . GLN A 1 69 ? -6.591 -5.545 -6.939 1.00 60.75 69 GLN A O 1
ATOM 537 N N . LEU A 1 70 ? -7.073 -7.391 -5.774 1.00 61.47 70 LEU A N 1
ATOM 538 C CA . LEU A 1 70 ? -8.520 -7.168 -5.817 1.00 61.47 70 LEU A CA 1
ATOM 539 C C . LEU A 1 70 ? -8.943 -5.904 -5.048 1.00 61.47 70 LEU A C 1
ATOM 541 O O . LEU A 1 70 ? -9.805 -5.169 -5.529 1.00 61.47 70 LEU A O 1
ATOM 545 N N . ILE A 1 71 ? -8.346 -5.636 -3.880 1.00 62.19 71 ILE A N 1
ATOM 546 C CA . ILE A 1 71 ? -8.610 -4.408 -3.111 1.00 62.19 71 ILE A CA 1
ATOM 547 C C . ILE A 1 71 ? -8.186 -3.169 -3.904 1.00 62.19 71 ILE A C 1
ATOM 549 O O . ILE A 1 71 ? -8.971 -2.226 -4.030 1.00 62.19 71 ILE A O 1
ATOM 553 N N . GLU A 1 72 ? -6.966 -3.176 -4.445 1.00 57.25 72 GLU A N 1
ATOM 554 C CA . GLU A 1 72 ? -6.422 -2.062 -5.224 1.00 57.25 72 GLU A CA 1
ATOM 555 C C . GLU A 1 72 ? -7.309 -1.757 -6.435 1.00 57.25 72 GLU A C 1
ATOM 557 O O . GLU A 1 72 ? -7.629 -0.598 -6.694 1.00 57.25 72 GLU A O 1
ATOM 562 N N . MET A 1 73 ? -7.774 -2.789 -7.143 1.00 56.09 73 MET A N 1
ATOM 563 C CA . MET A 1 73 ? -8.611 -2.617 -8.334 1.00 56.09 73 MET A CA 1
ATOM 564 C C . MET A 1 73 ? -10.024 -2.181 -8.005 1.00 56.09 73 MET A C 1
ATOM 566 O O . MET A 1 73 ? -10.521 -1.253 -8.640 1.00 56.09 73 MET A O 1
ATOM 570 N N . CYS A 1 74 ? -10.638 -2.756 -6.967 1.00 56.81 74 CYS A N 1
ATOM 571 C CA . CYS A 1 74 ? -11.954 -2.307 -6.533 1.00 56.81 74 CYS A CA 1
ATOM 572 C C . CYS A 1 74 ? -11.944 -0.805 -6.213 1.00 56.81 74 CYS A C 1
ATOM 574 O O . CYS A 1 74 ? -12.854 -0.075 -6.584 1.00 56.81 74 CYS A O 1
ATOM 576 N N . ARG A 1 75 ? -10.865 -0.314 -5.602 1.00 52.38 75 ARG A N 1
ATOM 577 C CA . ARG A 1 75 ? -10.687 1.108 -5.314 1.00 52.38 75 ARG A CA 1
ATOM 578 C C . ARG A 1 75 ? -10.500 1.975 -6.568 1.00 52.38 75 ARG A C 1
ATOM 580 O O . ARG A 1 75 ? -10.995 3.096 -6.590 1.00 52.38 75 ARG A O 1
ATOM 587 N N . VAL A 1 76 ? -9.760 1.511 -7.577 1.00 47.75 76 VAL A N 1
ATOM 588 C CA . VAL A 1 76 ? -9.479 2.293 -8.803 1.00 47.75 76 VAL A CA 1
ATOM 589 C C . VAL A 1 76 ? -10.741 2.546 -9.633 1.00 47.75 76 VAL A C 1
ATOM 591 O O . VAL A 1 76 ? -10.808 3.554 -10.337 1.00 47.75 76 VAL A O 1
ATOM 594 N N . VAL A 1 77 ? -11.735 1.663 -9.536 1.00 48.38 77 VAL A N 1
ATOM 595 C CA . VAL A 1 77 ? -12.977 1.715 -10.326 1.00 48.38 77 VAL A CA 1
ATOM 596 C C . VAL A 1 77 ? -14.237 1.932 -9.475 1.00 48.38 77 VAL A C 1
ATOM 598 O O . VAL A 1 77 ? -15.324 1.530 -9.879 1.00 48.38 77 VAL A O 1
ATOM 601 N N . ASP A 1 78 ? -14.105 2.533 -8.286 1.00 49.28 78 ASP A N 1
ATOM 602 C CA . ASP A 1 78 ? -15.219 2.818 -7.359 1.00 49.28 78 ASP A CA 1
ATOM 603 C C . ASP A 1 78 ? -16.088 1.587 -6.997 1.00 49.28 78 ASP A C 1
ATOM 605 O O . ASP A 1 78 ? -17.259 1.693 -6.627 1.00 49.28 78 ASP A O 1
ATOM 609 N N . THR A 1 79 ? -15.510 0.386 -7.058 1.00 47.78 79 THR A N 1
ATOM 610 C CA . THR A 1 79 ? -16.151 -0.864 -6.645 1.00 47.78 79 THR A CA 1
ATOM 611 C C . THR A 1 79 ? -16.080 -1.022 -5.131 1.00 47.78 79 THR A C 1
ATOM 613 O O . THR A 1 79 ? -15.020 -0.970 -4.503 1.00 47.78 79 THR A O 1
ATOM 616 N N . VAL A 1 80 ? -17.230 -1.282 -4.517 1.00 56.84 80 VAL A N 1
ATOM 617 C CA . VAL A 1 80 ? -17.332 -1.429 -3.065 1.00 56.84 80 VAL A CA 1
ATOM 618 C C . VAL A 1 80 ? -16.791 -2.792 -2.622 1.00 56.84 80 VAL A C 1
ATOM 620 O O . VAL A 1 80 ? -17.336 -3.836 -2.986 1.00 56.84 80 VAL A O 1
ATOM 623 N N . LEU A 1 81 ? -15.753 -2.791 -1.778 1.00 55.16 81 LEU A N 1
ATOM 624 C CA . LEU A 1 81 ? -15.249 -4.004 -1.134 1.00 55.16 81 LEU A CA 1
ATOM 625 C C . LEU A 1 81 ? -16.188 -4.409 0.001 1.00 55.16 81 LEU A C 1
ATOM 627 O O . LEU A 1 81 ? -16.337 -3.682 0.986 1.00 55.16 81 LEU A O 1
ATOM 631 N N . ILE A 1 82 ? -16.803 -5.586 -0.117 1.00 56.34 82 ILE A N 1
ATOM 632 C CA . ILE A 1 82 ? -17.732 -6.055 0.902 1.00 56.34 82 ILE A CA 1
ATOM 633 C C . ILE A 1 82 ? -17.249 -7.337 1.576 1.00 56.34 82 ILE A C 1
ATOM 635 O O . ILE A 1 82 ? -17.375 -8.426 1.019 1.00 56.34 82 ILE A O 1
ATOM 639 N N . ASP A 1 83 ? -16.782 -7.201 2.815 1.00 56.62 83 ASP A N 1
ATOM 640 C CA . ASP A 1 83 ? -16.274 -8.300 3.629 1.00 56.62 83 ASP A CA 1
ATOM 641 C C . ASP A 1 83 ? -17.353 -8.838 4.587 1.00 56.62 83 ASP A C 1
ATOM 643 O O . ASP A 1 83 ? -17.724 -8.218 5.590 1.00 56.62 83 ASP A O 1
ATOM 647 N N . GLY A 1 84 ? -17.906 -10.003 4.244 1.00 66.00 84 GLY A N 1
ATOM 648 C CA . GLY A 1 84 ? -19.026 -10.603 4.961 1.00 66.00 84 GLY A CA 1
ATOM 649 C C . GLY A 1 84 ? -20.284 -9.733 4.908 1.00 66.00 84 GLY A C 1
ATOM 650 O O . GLY A 1 84 ? -20.789 -9.387 3.839 1.00 66.00 84 GLY A O 1
ATOM 651 N N . GLU A 1 85 ? -20.817 -9.396 6.080 1.00 70.44 85 GLU A N 1
ATOM 652 C CA . GLU A 1 85 ? -22.045 -8.604 6.245 1.00 70.44 85 GLU A CA 1
ATOM 653 C C . GLU A 1 85 ? -21.761 -7.116 6.530 1.00 70.44 85 GLU A C 1
ATOM 655 O O . GLU A 1 85 ? -22.680 -6.363 6.860 1.00 70.44 85 GLU A O 1
ATOM 660 N N . LYS A 1 86 ? -20.498 -6.683 6.421 1.00 72.50 86 LYS A N 1
ATOM 661 C CA . LYS A 1 86 ? -20.026 -5.359 6.843 1.00 72.50 86 LYS A CA 1
ATOM 662 C C . LYS A 1 86 ? -19.457 -4.553 5.675 1.00 72.50 86 LYS A C 1
ATOM 664 O O . LYS A 1 86 ? -18.764 -5.088 4.817 1.00 72.50 86 LYS A O 1
ATOM 669 N N . LEU A 1 87 ? -19.737 -3.255 5.683 1.00 77.50 87 LEU A N 1
ATOM 670 C CA . LEU A 1 87 ? -19.176 -2.238 4.799 1.00 77.50 87 LEU A CA 1
ATOM 671 C C . LEU A 1 87 ? -18.430 -1.223 5.668 1.00 77.50 87 LEU A C 1
ATOM 673 O O . LEU A 1 87 ? -19.047 -0.629 6.548 1.00 77.50 87 LEU A O 1
ATOM 677 N N . ILE A 1 88 ? -17.130 -1.030 5.446 1.00 79.94 88 ILE A N 1
ATOM 678 C CA . ILE A 1 88 ? -16.324 -0.073 6.215 1.00 79.94 88 ILE A CA 1
ATOM 679 C C . ILE A 1 88 ? -16.006 1.139 5.344 1.00 79.94 88 ILE A C 1
ATOM 681 O O . ILE A 1 88 ? -15.499 0.987 4.236 1.00 79.94 88 ILE A O 1
ATOM 685 N N . CYS A 1 89 ? -16.266 2.331 5.875 1.00 77.56 89 CYS A N 1
ATOM 686 C CA . CYS A 1 89 ? -16.000 3.605 5.214 1.00 77.56 89 CYS A CA 1
ATOM 687 C C . CYS A 1 89 ? -15.249 4.546 6.162 1.00 77.56 89 CYS A C 1
ATOM 689 O O . CYS A 1 89 ? -15.453 4.502 7.376 1.00 77.56 89 CYS A O 1
ATOM 691 N N . THR A 1 90 ? -14.452 5.462 5.611 1.00 81.56 90 THR A N 1
ATOM 692 C CA . THR A 1 90 ? -13.718 6.477 6.390 1.00 81.56 90 THR A CA 1
ATOM 693 C C . THR A 1 90 ? -14.161 7.884 5.979 1.00 81.56 90 THR A C 1
ATOM 695 O O . THR A 1 90 ? -13.426 8.577 5.278 1.00 81.56 90 THR A O 1
ATOM 698 N N . PRO A 1 91 ? -15.375 8.326 6.363 1.00 81.00 91 PRO A N 1
ATOM 699 C CA . PRO A 1 91 ? -15.861 9.664 6.026 1.00 81.00 91 PRO A CA 1
ATOM 700 C C . PRO A 1 91 ? -15.112 10.780 6.771 1.00 81.00 91 PRO A C 1
ATOM 702 O O . PRO A 1 91 ? -15.233 11.939 6.387 1.00 81.00 91 PRO A O 1
ATOM 705 N N . ALA A 1 92 ? -14.351 10.448 7.825 1.00 81.44 92 ALA A N 1
ATOM 706 C CA . ALA A 1 92 ? -13.534 11.384 8.601 1.00 81.44 92 ALA A CA 1
ATOM 707 C C . ALA A 1 92 ? -14.316 12.569 9.202 1.00 81.44 92 ALA A C 1
ATOM 709 O O . ALA A 1 92 ? -13.789 13.672 9.342 1.00 81.44 92 ALA A O 1
ATOM 710 N N . GLY A 1 93 ? -15.582 12.342 9.564 1.00 81.25 93 GLY A N 1
ATOM 711 C CA . GLY A 1 93 ? -16.443 13.346 10.186 1.00 81.25 93 GLY A CA 1
ATOM 712 C C . GLY A 1 93 ? -16.426 13.275 11.713 1.00 81.25 93 GLY A C 1
ATOM 713 O O . GLY A 1 93 ? -16.122 12.241 12.302 1.00 81.25 93 GLY A O 1
ATOM 714 N N . ALA A 1 94 ? -16.855 14.351 12.378 1.00 84.25 94 ALA A N 1
ATOM 715 C CA . ALA A 1 94 ? -16.893 14.422 13.845 1.00 84.25 94 ALA A CA 1
ATOM 716 C C . ALA A 1 94 ? -17.779 13.344 14.507 1.00 84.25 94 ALA A C 1
ATOM 718 O O . ALA A 1 94 ? -17.548 12.963 15.649 1.00 84.25 94 ALA A O 1
ATOM 719 N N . LYS A 1 95 ? -18.791 12.835 13.791 1.00 85.88 95 LYS A N 1
ATOM 720 C CA . LYS A 1 95 ? -19.702 11.775 14.265 1.00 85.88 95 LYS A CA 1
ATOM 721 C C . LYS A 1 95 ? -19.216 10.355 13.947 1.00 85.88 95 LYS A C 1
ATOM 723 O O . LYS A 1 95 ? -19.897 9.388 14.270 1.00 85.88 95 LYS A O 1
ATOM 728 N N . GLY A 1 96 ? -18.073 10.229 13.281 1.00 86.75 96 GLY A N 1
ATOM 729 C CA . GLY A 1 96 ? -17.501 8.959 12.869 1.00 86.75 96 GLY A CA 1
ATOM 730 C C . GLY A 1 96 ? -16.348 9.212 11.916 1.00 86.75 96 GLY A C 1
ATOM 731 O O . GLY A 1 96 ? -16.564 9.526 10.746 1.00 86.75 96 GLY A O 1
ATOM 732 N N . PHE A 1 97 ? -15.125 9.072 12.413 1.00 88.12 97 PHE A N 1
ATOM 733 C CA . PHE A 1 97 ? -13.942 9.098 11.572 1.00 88.12 97 PHE A CA 1
ATOM 734 C C . PHE A 1 97 ? -13.956 7.900 10.620 1.00 88.12 97 PHE A C 1
ATOM 736 O O . PHE A 1 97 ? -13.809 8.041 9.406 1.00 88.12 97 PHE A O 1
ATOM 743 N N . MET A 1 98 ? -14.212 6.726 11.194 1.00 88.38 98 MET A N 1
ATOM 744 C CA . MET A 1 98 ? -14.401 5.465 10.494 1.00 88.38 98 MET A CA 1
ATOM 745 C C . MET A 1 98 ? -15.719 4.851 10.940 1.00 88.38 98 MET A C 1
ATOM 747 O O . MET A 1 98 ? -16.046 4.870 12.127 1.00 88.38 98 MET A O 1
ATOM 751 N N . VAL A 1 99 ? -16.480 4.310 10.000 1.00 88.56 99 VAL A N 1
ATOM 752 C CA . VAL A 1 99 ? -17.786 3.710 10.262 1.00 88.56 99 VAL A CA 1
ATOM 753 C C . VAL A 1 99 ? -17.858 2.328 9.651 1.00 88.56 99 VAL A C 1
ATOM 755 O O . VAL A 1 99 ? -17.286 2.064 8.595 1.00 88.56 99 VAL A O 1
ATOM 758 N N . CYS A 1 100 ? -18.610 1.459 10.306 1.00 87.94 100 CYS A N 1
ATOM 759 C CA . CYS A 1 100 ? -19.000 0.172 9.773 1.00 87.94 100 CYS A CA 1
ATOM 760 C C . CYS A 1 100 ? -20.512 0.128 9.664 1.00 87.94 100 CYS A C 1
ATOM 762 O O . CYS A 1 100 ? -21.226 0.387 10.633 1.00 87.94 100 CYS A O 1
ATOM 764 N N . LEU A 1 101 ? -20.991 -0.200 8.475 1.00 84.44 101 LEU A N 1
ATOM 765 C CA . LEU A 1 101 ? -22.393 -0.306 8.133 1.00 84.44 101 LEU A CA 1
ATOM 766 C C . LEU A 1 101 ? -22.723 -1.769 7.847 1.00 84.44 101 LEU A C 1
ATOM 768 O O . LEU A 1 101 ? -21.911 -2.519 7.305 1.00 84.44 101 LEU A O 1
ATOM 772 N N . ALA A 1 102 ? -23.938 -2.184 8.173 1.00 83.31 102 ALA A N 1
ATOM 773 C CA . ALA A 1 102 ? -24.468 -3.451 7.711 1.00 83.31 102 ALA A CA 1
ATOM 774 C C . ALA A 1 102 ? -24.630 -3.373 6.193 1.00 83.31 102 ALA A C 1
ATOM 776 O O . ALA A 1 102 ? -25.486 -2.630 5.706 1.00 83.31 102 ALA A O 1
ATOM 777 N N . LYS A 1 103 ? -23.850 -4.175 5.456 1.00 75.94 103 LYS A N 1
ATOM 778 C CA . LYS A 1 103 ? -23.827 -4.235 3.983 1.00 75.94 103 LYS A CA 1
ATOM 779 C C . LYS A 1 103 ? -25.223 -4.121 3.375 1.00 75.94 103 LYS A C 1
ATOM 781 O O . LYS A 1 103 ? -25.437 -3.380 2.428 1.00 75.94 103 LYS A O 1
ATOM 786 N N . LYS A 1 104 ? -26.158 -4.913 3.909 1.00 72.25 104 LYS A N 1
ATOM 787 C CA . LYS A 1 104 ? -27.498 -5.111 3.340 1.00 72.25 104 LYS A CA 1
ATOM 788 C C . LYS A 1 104 ? -28.443 -3.934 3.535 1.00 72.25 104 LYS A C 1
ATOM 790 O O . LYS A 1 104 ? -29.444 -3.862 2.841 1.00 72.25 104 LYS A O 1
ATOM 795 N N . THR A 1 105 ? -28.204 -3.094 4.537 1.00 84.69 105 THR A N 1
ATOM 796 C CA . THR A 1 105 ? -29.192 -2.089 4.963 1.00 84.69 105 THR A CA 1
ATOM 797 C C . THR A 1 105 ? -28.616 -0.687 5.076 1.00 84.69 105 THR A C 1
ATOM 799 O O . THR A 1 105 ? -29.372 0.251 5.293 1.00 84.69 105 THR A O 1
ATOM 802 N N . GLY A 1 106 ? -27.290 -0.538 5.014 1.00 81.31 106 GLY A N 1
ATOM 803 C CA . GLY A 1 106 ? -26.610 0.719 5.318 1.00 81.31 106 GLY A CA 1
ATOM 804 C C . GLY A 1 106 ? -26.718 1.139 6.789 1.00 81.31 106 GLY A C 1
ATOM 805 O O . GLY A 1 106 ? -26.201 2.191 7.153 1.00 81.31 106 GLY A O 1
ATOM 806 N N . LYS A 1 107 ? -27.364 0.343 7.657 1.00 90.88 107 LYS A N 1
ATOM 807 C CA . LYS A 1 107 ? -27.504 0.670 9.080 1.00 90.88 107 LYS A CA 1
ATOM 808 C C . LYS A 1 107 ? -26.143 0.680 9.757 1.00 90.88 107 LYS A C 1
ATOM 810 O O . LYS A 1 107 ? -25.350 -0.238 9.568 1.00 90.88 107 LYS A O 1
ATOM 815 N N . LEU A 1 108 ? -25.910 1.688 10.588 1.00 93.25 108 LEU A N 1
ATOM 816 C CA . LEU A 1 108 ? -24.698 1.804 11.385 1.00 93.25 108 LEU A CA 1
ATOM 817 C C . LEU A 1 108 ? -24.557 0.609 12.341 1.00 93.25 108 LEU A C 1
ATOM 819 O O . LEU A 1 108 ? -25.470 0.318 13.110 1.00 93.25 108 LEU A O 1
ATOM 823 N N . ILE A 1 109 ? -23.410 -0.066 12.286 1.00 93.12 109 ILE A N 1
ATOM 824 C CA . ILE A 1 109 ? -22.987 -1.084 13.258 1.00 93.12 109 ILE A CA 1
ATOM 825 C C . ILE A 1 109 ? -22.131 -0.419 14.334 1.00 93.12 109 ILE A C 1
ATOM 827 O O . ILE A 1 109 ? -22.383 -0.598 15.520 1.00 93.12 109 ILE A O 1
ATOM 831 N N . TRP A 1 110 ? -21.124 0.351 13.918 1.00 95.00 110 TRP A N 1
ATOM 832 C CA . TRP A 1 110 ? -20.295 1.152 14.813 1.00 95.00 110 TRP A CA 1
ATOM 833 C C . TRP A 1 110 ? -19.740 2.377 14.086 1.00 95.00 110 TRP A C 1
ATOM 835 O O . TRP A 1 110 ? -19.561 2.362 12.867 1.00 95.00 110 TRP A O 1
ATOM 845 N N . ALA A 1 111 ? -19.442 3.424 14.851 1.00 94.88 111 ALA A N 1
ATOM 846 C CA . ALA A 1 111 ? -18.698 4.598 14.415 1.00 94.88 111 ALA A CA 1
ATOM 847 C C . ALA A 1 111 ? -17.558 4.839 15.408 1.00 94.88 111 ALA A C 1
ATOM 849 O O . ALA A 1 111 ? -17.800 4.942 16.607 1.00 94.88 111 ALA A O 1
ATOM 850 N N . ASN A 1 112 ? -16.326 4.922 14.916 1.00 94.56 112 ASN A N 1
ATOM 851 C CA . ASN A 1 112 ? -15.188 5.338 15.720 1.00 94.56 112 ASN A CA 1
ATOM 852 C C . ASN A 1 112 ? -15.047 6.862 15.644 1.00 94.56 112 ASN A C 1
ATOM 854 O O . ASN A 1 112 ? -14.908 7.404 14.550 1.00 94.56 112 ASN A O 1
ATOM 858 N N . THR A 1 113 ? -15.044 7.536 16.791 1.00 92.88 113 THR A N 1
ATOM 859 C CA . THR A 1 113 ? -14.847 8.994 16.918 1.00 92.88 113 THR A CA 1
ATOM 860 C C . THR A 1 113 ? -13.550 9.366 17.643 1.00 92.88 113 THR A C 1
ATOM 862 O O . THR A 1 113 ? -13.316 10.537 17.915 1.00 92.88 113 THR A O 1
ATOM 865 N N . GLU A 1 114 ? -12.724 8.379 17.986 1.00 89.44 114 GLU A N 1
ATOM 866 C CA . GLU A 1 114 ? -11.508 8.536 18.797 1.00 89.44 114 GLU A CA 1
ATOM 867 C C . GLU A 1 114 ? -10.237 8.635 17.942 1.00 89.44 114 GLU A C 1
ATOM 869 O O . GLU A 1 114 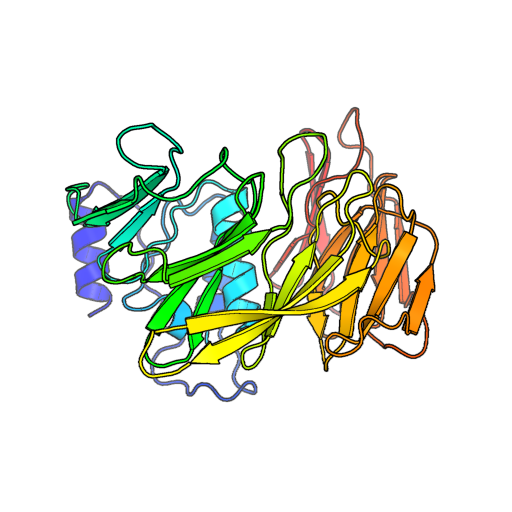? -9.190 9.068 18.423 1.00 89.44 114 GLU A O 1
ATOM 874 N N . ILE A 1 115 ? -10.303 8.226 16.670 1.00 90.81 115 ILE A N 1
ATOM 875 C CA . ILE A 1 115 ? -9.176 8.330 15.741 1.00 90.81 115 ILE A CA 1
ATOM 876 C C . ILE A 1 115 ? -8.854 9.808 15.494 1.00 90.81 115 ILE A C 1
ATOM 878 O O . ILE A 1 115 ? -9.653 10.560 14.938 1.00 90.81 115 ILE A O 1
ATOM 882 N N . ALA A 1 116 ? -7.646 10.202 15.890 1.00 81.25 116 ALA A N 1
ATOM 883 C CA . ALA A 1 116 ? -7.137 11.551 15.706 1.00 81.25 116 ALA A CA 1
ATOM 884 C C . ALA A 1 116 ? -6.569 11.786 14.294 1.00 81.25 116 ALA A C 1
ATOM 886 O O . ALA A 1 116 ? -6.034 10.885 13.638 1.00 81.25 116 ALA A O 1
ATOM 887 N N . GLY A 1 117 ? -6.595 13.052 13.874 1.00 81.81 117 GLY A N 1
ATOM 888 C CA . GLY A 1 117 ? -6.098 13.504 12.577 1.00 81.81 117 GLY A CA 1
ATOM 889 C C . GLY A 1 117 ? -7.196 13.601 11.520 1.00 81.81 117 GLY A C 1
ATOM 890 O O . GLY A 1 117 ? -8.377 13.416 11.796 1.00 81.81 117 GLY A O 1
ATOM 891 N N . SER A 1 118 ? -6.793 13.930 10.296 1.00 83.94 118 SER A N 1
ATOM 892 C CA . SER A 1 118 ? -7.670 13.927 9.121 1.00 83.94 118 SER A CA 1
ATOM 893 C C . SER A 1 118 ? -7.518 12.623 8.336 1.00 83.94 118 SER A C 1
ATOM 895 O O . SER A 1 118 ? -6.615 11.823 8.596 1.00 83.94 118 SER A O 1
ATOM 897 N N . VAL A 1 119 ? -8.403 12.409 7.363 1.00 77.56 119 VAL A N 1
ATOM 898 C CA . VAL A 1 119 ? -8.381 11.221 6.503 1.00 77.56 119 VAL A CA 1
ATOM 899 C C . VAL A 1 119 ? -7.026 11.045 5.809 1.00 77.56 119 VAL A C 1
ATOM 901 O O . VAL A 1 119 ? -6.426 12.011 5.330 1.00 77.56 119 VAL A O 1
ATOM 904 N N . GLY A 1 120 ? -6.541 9.804 5.779 1.00 78.25 120 GLY A N 1
ATOM 905 C CA . GLY A 1 120 ? -5.507 9.378 4.845 1.00 78.25 120 GLY A CA 1
ATOM 906 C C . GLY A 1 120 ? -6.149 8.854 3.564 1.00 78.25 120 GLY A C 1
ATOM 907 O O . GLY A 1 120 ? -7.265 8.350 3.566 1.00 78.25 120 GLY A O 1
ATOM 908 N N . TYR A 1 121 ? -5.430 8.955 2.460 1.00 78.94 121 TYR A N 1
ATOM 909 C CA . TYR A 1 121 ? -5.832 8.468 1.145 1.00 78.94 121 TYR A CA 1
ATOM 910 C C . TYR A 1 121 ? -5.358 7.035 0.875 1.00 78.94 121 TYR A C 1
ATOM 912 O O . TYR A 1 121 ? -5.459 6.592 -0.262 1.00 78.94 121 TYR A O 1
ATOM 920 N N . CYS A 1 122 ? -4.836 6.307 1.863 1.00 76.56 122 CYS A N 1
ATOM 921 C CA . CYS A 1 122 ? -4.453 4.900 1.711 1.00 76.56 122 CYS A CA 1
ATOM 922 C C . CYS A 1 122 ? -5.670 3.961 1.714 1.00 76.56 122 CYS A C 1
ATOM 924 O O . CYS A 1 122 ? -6.740 4.302 2.228 1.00 76.56 122 CYS A O 1
ATOM 926 N N . SER A 1 123 ? -5.509 2.776 1.145 1.00 74.50 123 SER A N 1
ATOM 927 C CA . SER A 1 123 ? -6.446 1.666 1.276 1.00 74.50 123 SER A CA 1
ATOM 928 C C . SER A 1 123 ? -6.200 0.942 2.600 1.00 74.50 123 SER A C 1
ATOM 930 O O . SER A 1 123 ? -5.049 0.737 3.001 1.00 74.50 123 SER A O 1
ATOM 932 N N . PRO A 1 124 ? -7.263 0.546 3.313 1.00 80.19 124 PRO A N 1
ATOM 933 C CA . PRO A 1 124 ? -7.100 -0.244 4.513 1.00 80.19 124 PRO A CA 1
ATOM 934 C C . PRO A 1 124 ? -6.707 -1.690 4.187 1.00 80.19 124 PRO A C 1
ATOM 936 O O . PRO A 1 124 ? -7.216 -2.289 3.241 1.00 80.19 124 PRO A O 1
ATOM 939 N N . VAL A 1 125 ? -5.868 -2.281 5.034 1.00 83.50 125 VAL A N 1
ATOM 940 C CA . VAL A 1 125 ? -5.424 -3.676 4.930 1.00 83.50 125 VAL A CA 1
ATOM 941 C C . VAL A 1 125 ? -5.961 -4.484 6.101 1.00 83.50 125 VAL A C 1
ATOM 943 O O . VAL A 1 125 ? -5.827 -4.092 7.256 1.00 83.50 125 VAL A O 1
ATOM 946 N N . ILE A 1 126 ? -6.561 -5.639 5.815 1.00 84.44 126 ILE A N 1
ATOM 947 C CA . ILE A 1 126 ? -7.037 -6.556 6.856 1.00 84.44 126 ILE A CA 1
ATOM 948 C C . ILE A 1 126 ? -5.891 -7.464 7.307 1.00 84.44 126 ILE A C 1
ATOM 950 O O . ILE A 1 126 ? -5.240 -8.099 6.477 1.00 84.44 126 ILE A O 1
ATOM 954 N N . ALA A 1 127 ? -5.681 -7.562 8.619 1.00 86.25 127 ALA A N 1
ATOM 955 C CA . ALA A 1 127 ? -4.689 -8.451 9.218 1.00 86.25 127 ALA A CA 1
ATOM 956 C C . ALA A 1 127 ? -5.222 -9.125 10.487 1.00 86.25 127 ALA A C 1
ATOM 958 O O . ALA A 1 127 ? -5.991 -8.535 11.243 1.00 86.25 127 ALA A O 1
ATOM 959 N N . GLU A 1 128 ? -4.774 -10.350 10.749 1.00 88.75 128 GLU A N 1
ATOM 960 C CA . GLU A 1 128 ? -5.039 -11.052 12.006 1.00 88.75 128 GLU A CA 1
ATOM 961 C C . GLU A 1 128 ? -3.774 -11.069 12.862 1.00 88.75 128 GLU A C 1
ATOM 963 O O . GLU A 1 128 ? -2.714 -11.522 12.424 1.00 88.75 128 GLU A O 1
ATOM 968 N N . PHE A 1 129 ? -3.870 -10.548 14.084 1.00 93.25 129 PHE A N 1
ATOM 969 C CA . PHE A 1 129 ? -2.760 -10.543 15.035 1.00 93.25 129 PHE A CA 1
ATOM 970 C C . PHE A 1 129 ? -3.275 -10.364 16.464 1.00 93.25 129 PHE A C 1
ATOM 972 O O . PHE A 1 129 ? -4.192 -9.577 16.699 1.00 93.25 129 PHE A O 1
ATOM 979 N N . GLY A 1 130 ? -2.678 -11.078 17.422 1.00 92.25 130 GLY A N 1
ATOM 980 C CA . GLY A 1 130 ? -3.001 -10.924 18.844 1.00 92.25 130 GLY A CA 1
ATOM 981 C C . GLY A 1 130 ? -4.445 -11.278 19.213 1.00 92.25 130 GLY A C 1
ATOM 982 O O . GLY A 1 130 ? -4.976 -10.704 20.153 1.00 92.25 130 GLY A O 1
ATOM 983 N N . GLY A 1 131 ? -5.100 -12.156 18.445 1.00 91.12 131 GLY A N 1
ATOM 984 C CA . GLY A 1 131 ? -6.514 -12.508 18.633 1.00 91.12 131 GLY A CA 1
ATOM 985 C C . GLY A 1 131 ? -7.512 -11.506 18.039 1.00 91.12 131 GLY A C 1
ATOM 986 O O . GLY A 1 131 ? -8.718 -11.720 18.140 1.00 91.12 131 GLY A O 1
ATOM 987 N N . PHE A 1 132 ? -7.035 -10.443 17.385 1.00 92.44 132 PHE A N 1
ATOM 988 C CA . PHE A 1 132 ? -7.878 -9.448 16.731 1.00 92.44 132 PHE A CA 1
ATOM 989 C C . PHE A 1 132 ? -7.787 -9.556 15.213 1.00 92.44 132 PHE A C 1
ATOM 991 O O . PHE A 1 132 ? -6.698 -9.692 14.650 1.00 92.44 132 PHE A O 1
ATOM 998 N N . ARG A 1 133 ? -8.940 -9.408 14.556 1.00 89.19 133 ARG A N 1
ATOM 999 C CA . ARG A 1 133 ? -9.039 -9.163 13.116 1.00 89.19 133 ARG A CA 1
ATOM 1000 C C . ARG A 1 133 ? -9.135 -7.658 12.900 1.00 89.19 133 ARG A C 1
ATOM 1002 O O . ARG A 1 133 ? -10.130 -7.029 13.259 1.00 89.19 133 ARG A O 1
ATOM 1009 N N . GLN A 1 134 ? -8.067 -7.087 12.370 1.00 91.38 134 GLN A N 1
ATOM 1010 C CA . GLN A 1 134 ? -7.802 -5.658 12.396 1.00 91.38 134 GLN A CA 1
ATOM 1011 C C . GLN A 1 134 ? -7.909 -5.055 11.007 1.00 91.38 134 GLN A C 1
ATOM 1013 O O . GLN A 1 134 ? -7.519 -5.676 10.020 1.00 91.38 134 GLN A O 1
ATOM 1018 N N . LEU A 1 135 ? -8.380 -3.817 10.962 1.00 90.06 135 LEU A N 1
ATOM 1019 C CA . LEU A 1 135 ? -8.249 -2.925 9.831 1.00 90.06 135 LEU A CA 1
ATOM 1020 C C . LEU A 1 135 ? -7.036 -2.029 10.076 1.00 90.06 135 LEU A C 1
ATOM 1022 O O . LEU A 1 135 ? -7.047 -1.191 10.979 1.00 90.06 135 LEU A O 1
ATOM 1026 N N . LEU A 1 136 ? -5.989 -2.229 9.290 1.00 93.62 136 LEU A N 1
ATOM 1027 C CA . LEU A 1 136 ? -4.793 -1.404 9.301 1.00 93.62 136 LEU A CA 1
ATOM 1028 C C . LEU A 1 136 ? -4.973 -0.271 8.305 1.00 93.62 136 LEU A C 1
ATOM 1030 O O . LEU A 1 136 ? -5.349 -0.509 7.162 1.00 93.62 136 LEU A O 1
ATOM 1034 N N . SER A 1 137 ? -4.725 0.961 8.722 1.00 91.06 137 SER A N 1
ATOM 1035 C CA . SER A 1 137 ? -4.877 2.126 7.853 1.00 91.06 137 SER A CA 1
ATOM 1036 C C . SER A 1 137 ? -3.976 3.260 8.321 1.00 91.06 137 SER A C 1
ATOM 1038 O O . SER A 1 137 ? -3.319 3.168 9.358 1.00 91.06 137 SER A O 1
ATOM 1040 N N . MET A 1 138 ? -3.948 4.343 7.559 1.00 91.00 138 MET A N 1
ATOM 1041 C CA . MET A 1 138 ? -3.255 5.566 7.912 1.00 91.00 138 MET A CA 1
ATOM 1042 C C . MET A 1 138 ? -4.228 6.735 7.950 1.00 91.00 138 MET A C 1
ATOM 1044 O O . MET A 1 138 ? -5.039 6.929 7.047 1.00 91.00 138 MET A O 1
ATOM 1048 N N . THR A 1 139 ? -4.096 7.551 8.987 1.00 91.44 139 THR A N 1
ATOM 1049 C CA . THR A 1 139 ? -4.599 8.924 9.003 1.00 91.44 139 THR A CA 1
ATOM 1050 C C . THR A 1 139 ? -3.530 9.850 8.429 1.00 91.44 139 THR A C 1
ATOM 1052 O O . THR A 1 139 ? -2.425 9.421 8.081 1.00 91.44 139 THR A O 1
ATOM 1055 N N . SER A 1 140 ? -3.809 11.149 8.368 1.00 89.12 140 SER A N 1
ATOM 1056 C CA . SER A 1 140 ? -2.789 12.148 8.041 1.00 89.12 140 SER A CA 1
ATOM 1057 C C . SER A 1 140 ? -1.632 12.229 9.043 1.00 89.12 140 SER A C 1
ATOM 1059 O O . SER A 1 140 ? -0.595 12.817 8.724 1.00 89.12 140 SER A O 1
ATOM 1061 N N . ALA A 1 141 ? -1.796 11.652 10.238 1.00 92.12 141 ALA A N 1
ATOM 1062 C CA . ALA A 1 141 ? -0.865 11.777 11.354 1.00 92.12 141 ALA A CA 1
ATOM 1063 C C . ALA A 1 141 ? -0.313 10.440 11.872 1.00 92.12 141 ALA A C 1
ATOM 1065 O O . ALA A 1 141 ? 0.755 10.435 12.490 1.00 92.12 141 ALA A O 1
ATOM 1066 N N . ALA A 1 142 ? -1.002 9.319 11.652 1.00 94.88 142 ALA A N 1
ATOM 1067 C CA . ALA A 1 142 ? -0.664 8.050 12.288 1.00 94.88 142 ALA A CA 1
ATOM 1068 C C . ALA A 1 142 ? -0.986 6.830 11.422 1.00 94.88 142 ALA A C 1
ATOM 1070 O O . ALA A 1 142 ? -1.963 6.817 10.680 1.00 94.88 142 ALA A O 1
ATOM 1071 N N . LEU A 1 143 ? -0.184 5.781 11.589 1.00 96.44 143 LEU A N 1
ATOM 1072 C CA . LEU A 1 143 ? -0.551 4.407 11.269 1.00 96.44 143 LEU A CA 1
ATOM 1073 C C . LEU A 1 143 ? -1.418 3.867 12.415 1.00 96.44 143 LEU A C 1
ATOM 1075 O O . LEU A 1 143 ? -1.079 4.058 13.584 1.00 96.44 143 LEU A O 1
ATOM 1079 N N . ILE A 1 144 ? -2.527 3.210 12.090 1.00 96.12 144 ILE A N 1
ATOM 1080 C CA . ILE A 1 144 ? -3.515 2.743 13.066 1.00 96.12 144 ILE A CA 1
ATOM 1081 C C . ILE A 1 144 ? -3.937 1.301 12.795 1.00 96.12 144 ILE A C 1
ATOM 1083 O O . ILE A 1 144 ? -3.973 0.862 11.644 1.00 96.12 144 ILE A O 1
ATOM 1087 N N . GLY A 1 145 ? -4.313 0.596 13.862 1.00 96.25 145 GLY A N 1
ATOM 1088 C CA . GLY A 1 145 ? -5.028 -0.675 13.800 1.00 96.25 145 GLY A CA 1
ATOM 1089 C C . GLY A 1 145 ? -6.361 -0.575 14.532 1.00 96.25 145 GLY A C 1
ATOM 1090 O O . GLY A 1 145 ? -6.408 -0.184 15.698 1.00 96.25 145 GLY A O 1
ATOM 1091 N N . VAL A 1 146 ? -7.449 -0.926 13.851 1.00 94.62 146 VAL A N 1
ATOM 1092 C CA . VAL A 1 146 ? -8.821 -0.853 14.376 1.00 94.62 146 VAL A CA 1
ATOM 1093 C C . VAL A 1 146 ? -9.426 -2.249 14.410 1.00 94.62 146 VAL A C 1
ATOM 1095 O O . VAL A 1 146 ? -9.314 -2.990 13.439 1.00 94.62 146 VAL A O 1
ATOM 1098 N N . ASP A 1 147 ? -10.096 -2.627 15.496 1.00 93.56 147 ASP A N 1
ATOM 1099 C CA . ASP A 1 147 ? -10.849 -3.882 15.535 1.00 93.56 147 ASP A CA 1
ATOM 1100 C C . ASP A 1 147 ? -12.040 -3.821 14.567 1.00 93.56 147 ASP A C 1
ATOM 1102 O O . ASP A 1 147 ? -12.965 -3.030 14.748 1.00 93.56 147 ASP A O 1
ATOM 1106 N N . ILE A 1 148 ? -12.073 -4.702 13.566 1.00 87.94 148 ILE A N 1
ATOM 1107 C CA . ILE A 1 148 ? -13.170 -4.770 12.584 1.00 87.94 148 ILE A CA 1
ATOM 1108 C C . ILE A 1 148 ? -14.505 -5.123 13.258 1.00 87.94 148 ILE A C 1
ATOM 1110 O O . ILE A 1 148 ? -15.596 -4.778 12.767 1.00 87.94 148 ILE A O 1
ATOM 1114 N N . LYS A 1 149 ? -14.462 -5.842 14.387 1.00 88.25 149 LYS A N 1
ATOM 1115 C CA . LYS A 1 149 ? -15.675 -6.241 15.095 1.00 88.25 149 LYS A CA 1
ATOM 1116 C C . LYS A 1 149 ? -16.370 -5.038 15.720 1.00 88.25 149 LYS A C 1
ATOM 1118 O O . LYS A 1 149 ? -17.561 -4.867 15.451 1.00 88.25 149 LYS A O 1
ATOM 1123 N N . THR A 1 150 ? -15.636 -4.254 16.505 1.00 92.69 150 THR A N 1
ATOM 1124 C CA . THR A 1 150 ? -16.180 -3.212 17.393 1.00 92.69 150 THR A CA 1
ATOM 1125 C C . THR A 1 150 ? -15.918 -1.782 16.932 1.00 92.69 150 THR A C 1
ATOM 1127 O O . THR A 1 150 ? -16.575 -0.868 17.418 1.00 92.69 150 THR A O 1
ATOM 1130 N N . GLY A 1 151 ? -14.966 -1.572 16.024 1.00 92.19 151 GLY A N 1
ATOM 1131 C CA . GLY A 1 151 ? -14.495 -0.246 15.640 1.00 92.19 151 GLY A CA 1
ATOM 1132 C C . GLY A 1 151 ? -13.526 0.377 16.636 1.00 92.19 151 GLY A C 1
ATOM 1133 O O . GLY A 1 151 ? -13.110 1.510 16.425 1.00 92.19 151 GLY A O 1
ATOM 1134 N N . LYS A 1 152 ? -13.149 -0.318 17.716 1.00 94.88 152 LYS A N 1
ATOM 1135 C CA . LYS A 1 152 ? -12.222 0.210 18.722 1.00 94.88 152 LYS A CA 1
ATOM 1136 C C . LYS A 1 152 ? -10.825 0.400 18.125 1.00 94.88 152 LYS A C 1
ATOM 1138 O O . LYS A 1 152 ? -10.312 -0.493 17.449 1.00 94.88 152 LYS A O 1
ATOM 1143 N N . LEU A 1 153 ? -10.195 1.538 18.416 1.00 95.69 153 LEU A N 1
ATOM 1144 C CA . LEU A 1 153 ? -8.779 1.746 18.120 1.00 95.69 153 LEU A CA 1
ATOM 1145 C C . LEU A 1 153 ? -7.950 0.816 19.017 1.00 95.69 153 LEU A C 1
ATOM 1147 O O . LEU A 1 153 ? -8.003 0.920 20.242 1.00 95.69 153 LEU A O 1
ATOM 1151 N N . LEU A 1 154 ? -7.219 -0.119 18.413 1.00 96.19 154 LEU A N 1
ATOM 1152 C CA . LEU A 1 154 ? -6.396 -1.083 19.145 1.00 96.19 154 LEU A CA 1
ATOM 1153 C C . LEU A 1 154 ? -5.013 -0.518 19.445 1.00 96.19 154 LEU A C 1
ATOM 1155 O O . LEU A 1 154 ? -4.492 -0.731 20.532 1.00 96.19 154 LEU A O 1
ATOM 1159 N N . TRP A 1 155 ? -4.432 0.193 18.481 1.00 96.81 155 TRP A N 1
ATOM 1160 C CA . TRP A 1 155 ? -3.124 0.825 18.602 1.00 96.81 155 TRP A CA 1
ATOM 1161 C C . TRP A 1 155 ? -2.961 1.933 17.560 1.00 96.81 155 TRP A C 1
ATOM 1163 O O . TRP A 1 155 ? -3.636 1.950 16.525 1.00 96.81 155 TRP A O 1
ATOM 1173 N N . SER A 1 156 ? -2.031 2.848 17.823 1.00 96.25 156 SER A N 1
ATOM 1174 C CA . SER A 1 156 ? -1.612 3.890 16.890 1.00 96.25 156 SER A CA 1
ATOM 1175 C C . SER A 1 156 ? -0.104 4.127 16.988 1.00 96.25 156 SER A C 1
ATOM 1177 O O . SER A 1 156 ? 0.506 3.932 18.038 1.00 96.25 156 SER A O 1
ATOM 1179 N N . ALA A 1 157 ? 0.505 4.534 15.879 1.00 96.62 157 ALA A N 1
ATOM 1180 C CA . ALA A 1 157 ? 1.907 4.921 15.804 1.00 96.62 157 ALA A CA 1
ATOM 1181 C C . ALA A 1 157 ? 2.054 6.167 14.923 1.00 96.62 157 ALA A C 1
ATOM 1183 O O . ALA A 1 157 ? 1.540 6.215 13.805 1.00 96.62 157 ALA A O 1
ATOM 1184 N N . ALA A 1 158 ? 2.749 7.192 15.418 1.00 95.19 158 ALA A N 1
ATOM 1185 C CA . ALA A 1 158 ? 2.856 8.477 14.731 1.00 95.19 158 ALA A CA 1
ATOM 1186 C C . ALA A 1 158 ? 3.629 8.362 13.402 1.00 95.19 158 ALA A C 1
ATOM 1188 O O . ALA A 1 158 ? 4.813 8.031 13.376 1.00 95.19 158 ALA A O 1
ATOM 1189 N N . HIS A 1 159 ? 2.981 8.719 12.290 1.00 95.12 159 HIS A N 1
ATOM 1190 C CA . HIS A 1 159 ? 3.582 8.748 10.953 1.00 95.12 159 HIS A CA 1
ATOM 1191 C C . HIS A 1 159 ? 2.889 9.755 10.021 1.00 95.12 159 HIS A C 1
ATOM 1193 O O . HIS A 1 159 ? 2.373 9.406 8.965 1.00 95.12 159 HIS A O 1
ATOM 1199 N N . GLY A 1 160 ? 2.881 11.028 10.414 1.00 91.00 160 GLY A N 1
ATOM 1200 C CA . GLY A 1 160 ? 2.362 12.123 9.588 1.00 91.00 160 GLY A CA 1
ATOM 1201 C C . GLY A 1 160 ? 3.425 12.836 8.757 1.00 91.00 160 GLY A C 1
ATOM 1202 O O . GLY A 1 160 ? 4.620 12.769 9.066 1.00 91.00 160 GLY A O 1
ATOM 1203 N N . ASN A 1 161 ? 2.987 13.569 7.731 1.00 91.19 161 ASN A N 1
ATOM 1204 C CA . ASN A 1 161 ? 3.837 14.441 6.917 1.00 91.19 161 ASN A CA 1
ATOM 1205 C C . ASN A 1 161 ? 3.335 15.897 6.909 1.00 91.19 161 ASN A C 1
ATOM 1207 O O . ASN A 1 161 ? 2.235 16.205 7.356 1.00 91.19 161 ASN A O 1
ATOM 1211 N N . ARG A 1 162 ? 4.141 16.803 6.345 1.00 90.94 162 ARG A N 1
ATOM 1212 C CA . ARG A 1 162 ? 3.877 18.256 6.303 1.00 90.94 162 ARG A CA 1
ATOM 1213 C C . ARG A 1 162 ? 2.668 18.704 5.465 1.00 90.94 162 ARG A C 1
ATOM 1215 O O . ARG A 1 162 ? 2.329 19.880 5.480 1.00 90.94 162 ARG A O 1
ATOM 1222 N N . ARG A 1 163 ? 2.078 17.817 4.665 1.00 89.19 163 ARG A N 1
ATOM 1223 C CA . ARG A 1 163 ? 0.885 18.064 3.838 1.00 89.19 163 ARG A CA 1
ATOM 1224 C C . ARG A 1 163 ? -0.372 17.427 4.426 1.00 89.19 163 ARG A C 1
ATOM 1226 O O . ARG A 1 163 ? -1.411 17.490 3.777 1.00 89.19 163 ARG A O 1
ATOM 1233 N N . SER A 1 164 ? -0.278 16.815 5.609 1.00 88.38 164 SER A N 1
ATOM 1234 C CA . SER A 1 164 ? -1.390 16.120 6.262 1.00 88.38 164 SER A CA 1
ATOM 1235 C C . SER A 1 164 ? -2.088 15.134 5.321 1.00 88.38 164 SER A C 1
ATOM 1237 O O . SER A 1 164 ? -3.313 15.050 5.279 1.00 88.38 164 SER A O 1
ATOM 1239 N N . ASN A 1 165 ? -1.298 14.396 4.541 1.00 81.69 165 ASN A N 1
ATOM 1240 C CA . ASN A 1 165 ? -1.790 13.362 3.643 1.00 81.69 165 ASN A CA 1
ATOM 1241 C C . ASN A 1 165 ? -0.942 12.096 3.779 1.00 81.69 165 ASN A C 1
ATOM 1243 O O . ASN A 1 165 ? 0.229 12.149 4.129 1.00 81.69 165 ASN A O 1
ATOM 1247 N N . THR A 1 166 ? -1.529 10.944 3.514 1.00 83.38 166 THR A N 1
ATOM 1248 C CA . THR A 1 166 ? -0.843 9.647 3.487 1.00 83.38 166 THR A CA 1
ATOM 1249 C C . THR A 1 166 ? -1.540 8.834 2.411 1.00 83.38 166 THR A C 1
ATOM 1251 O O . THR A 1 166 ? -2.762 8.789 2.402 1.00 83.38 166 THR A O 1
ATOM 1254 N N . ALA A 1 167 ? -0.816 8.283 1.442 1.00 83.56 167 ALA A N 1
ATOM 1255 C CA . ALA A 1 167 ? -1.438 7.611 0.293 1.00 83.56 167 ALA A CA 1
ATOM 1256 C C . ALA A 1 167 ? -0.896 6.202 0.043 1.00 83.56 167 ALA A C 1
ATOM 1258 O O . ALA A 1 167 ? -1.431 5.496 -0.801 1.00 83.56 167 ALA A O 1
ATOM 1259 N N . THR A 1 168 ? 0.149 5.801 0.766 1.00 86.94 168 THR A N 1
ATOM 1260 C CA . THR A 1 168 ? 0.712 4.457 0.668 1.00 86.94 168 THR A CA 1
ATOM 1261 C C . THR A 1 168 ? -0.048 3.520 1.585 1.00 86.94 168 THR A C 1
ATOM 1263 O O . THR A 1 168 ? -0.267 3.838 2.756 1.00 86.94 168 THR A O 1
ATOM 1266 N N . ASP A 1 169 ? -0.397 2.356 1.063 1.00 88.44 169 ASP A N 1
ATOM 1267 C CA . ASP A 1 169 ? -1.098 1.330 1.819 1.00 88.44 169 ASP A CA 1
ATOM 1268 C C . ASP A 1 169 ? -0.144 0.698 2.847 1.00 88.44 169 ASP A C 1
ATOM 1270 O O . ASP A 1 169 ? 1.024 0.435 2.528 1.00 88.44 169 ASP A O 1
ATOM 1274 N N . PRO A 1 170 ? -0.583 0.480 4.102 1.00 93.38 170 PRO A N 1
ATOM 1275 C CA . PRO A 1 170 ? 0.215 -0.258 5.070 1.00 93.38 170 PRO A CA 1
ATOM 1276 C C . PRO A 1 170 ? 0.493 -1.678 4.588 1.00 93.38 170 PRO A C 1
ATOM 1278 O O . PRO A 1 170 ? -0.388 -2.331 4.038 1.00 93.38 170 PRO A O 1
ATOM 1281 N N . ILE A 1 171 ? 1.674 -2.213 4.885 1.00 93.88 171 ILE A N 1
ATOM 1282 C CA . ILE A 1 171 ? 1.983 -3.618 4.590 1.00 93.88 171 ILE A CA 1
ATOM 1283 C C . ILE A 1 171 ? 2.140 -4.376 5.899 1.00 93.88 171 ILE A C 1
ATOM 1285 O O . ILE A 1 171 ? 2.971 -4.018 6.731 1.00 93.88 171 ILE A O 1
ATOM 1289 N N . PHE A 1 172 ? 1.365 -5.447 6.067 1.00 94.62 172 PHE A N 1
ATOM 1290 C CA . PHE A 1 172 ? 1.468 -6.349 7.209 1.00 94.62 172 PHE A CA 1
ATOM 1291 C C . PHE A 1 172 ? 2.270 -7.604 6.860 1.00 94.62 172 PHE A C 1
ATOM 1293 O O . PHE A 1 172 ? 1.984 -8.283 5.875 1.00 94.62 172 PHE A O 1
ATOM 1300 N N . HIS A 1 173 ? 3.220 -7.968 7.720 1.00 91.88 173 HIS A N 1
ATOM 1301 C CA . HIS A 1 173 ? 3.942 -9.232 7.633 1.00 91.88 173 HIS A CA 1
ATOM 1302 C C . HIS A 1 173 ? 4.295 -9.754 9.027 1.00 91.88 173 HIS A C 1
ATOM 1304 O O . HIS A 1 173 ? 5.157 -9.199 9.702 1.00 91.88 173 HIS A O 1
ATOM 1310 N N . LYS A 1 174 ? 3.655 -10.846 9.462 1.00 91.56 174 LYS A N 1
ATOM 1311 C CA . LYS A 1 174 ? 3.991 -11.570 10.708 1.00 91.56 174 LYS A CA 1
ATOM 1312 C C . LYS A 1 174 ? 4.122 -10.663 11.949 1.00 91.56 174 LYS A C 1
ATOM 1314 O O . LYS A 1 174 ? 5.055 -10.805 12.734 1.00 91.56 174 LYS A O 1
ATOM 1319 N N . GLY A 1 175 ? 3.201 -9.715 12.120 1.00 95.44 175 GLY A N 1
ATOM 1320 C CA . GLY A 1 175 ? 3.217 -8.775 13.249 1.00 95.44 175 GLY A CA 1
ATOM 1321 C C . GLY A 1 175 ? 4.084 -7.531 13.043 1.00 95.44 175 GLY A C 1
ATOM 1322 O O . GLY A 1 175 ? 4.142 -6.694 13.935 1.00 95.44 175 GLY A O 1
ATOM 1323 N N . TYR A 1 176 ? 4.725 -7.376 11.887 1.00 98.31 176 TYR A N 1
ATOM 1324 C CA . TYR A 1 176 ? 5.380 -6.139 11.474 1.00 98.31 176 TYR A CA 1
ATOM 1325 C C . TYR A 1 176 ? 4.458 -5.369 10.532 1.00 98.31 176 TYR A C 1
ATOM 1327 O O . TYR A 1 176 ? 3.858 -5.964 9.635 1.00 98.31 176 TYR A O 1
ATOM 1335 N N . VAL A 1 177 ? 4.344 -4.058 10.734 1.00 98.56 177 VAL A N 1
ATOM 1336 C CA . VAL A 1 177 ? 3.547 -3.169 9.885 1.00 98.56 177 VAL A CA 1
ATOM 1337 C C . VAL A 1 177 ? 4.442 -2.078 9.331 1.00 98.56 177 VAL A C 1
ATOM 1339 O O . VAL A 1 177 ? 4.977 -1.261 10.080 1.00 98.56 177 VAL A O 1
ATOM 1342 N N . PHE A 1 178 ? 4.611 -2.081 8.016 1.00 98.50 178 PHE A N 1
ATOM 1343 C CA . PHE A 1 178 ? 5.305 -1.036 7.281 1.00 98.50 178 PHE A CA 1
ATOM 1344 C C . PHE A 1 178 ? 4.345 0.099 6.934 1.00 98.50 178 PHE A C 1
ATOM 1346 O O . PHE A 1 178 ? 3.200 -0.141 6.547 1.00 98.50 178 PHE A O 1
ATOM 1353 N N . ALA A 1 179 ? 4.847 1.326 7.020 1.00 97.56 179 ALA A N 1
ATOM 1354 C CA . ALA A 1 179 ? 4.186 2.515 6.516 1.00 97.56 179 ALA A CA 1
ATOM 1355 C C . ALA A 1 179 ? 5.193 3.427 5.819 1.00 97.56 179 ALA A C 1
ATOM 1357 O O . ALA A 1 179 ? 6.335 3.581 6.259 1.00 97.56 179 ALA A O 1
ATOM 1358 N N . SER A 1 180 ? 4.740 4.095 4.761 1.00 97.12 180 SER A N 1
ATOM 1359 C CA . SER A 1 180 ? 5.535 5.081 4.045 1.00 97.12 180 SER A CA 1
ATOM 1360 C C . SER A 1 180 ? 4.706 6.291 3.663 1.00 97.12 180 SER A C 1
ATOM 1362 O O . SER A 1 180 ? 3.516 6.205 3.367 1.00 97.12 180 SER A O 1
ATOM 1364 N N . SER A 1 181 ? 5.350 7.449 3.692 1.00 95.50 181 SER A N 1
ATOM 1365 C CA . SER A 1 181 ? 4.729 8.697 3.300 1.00 95.50 181 SER A CA 1
ATOM 1366 C C . SER A 1 181 ? 5.744 9.594 2.611 1.00 95.50 181 SER A C 1
ATOM 1368 O O . SER A 1 181 ? 6.858 9.791 3.100 1.00 95.50 181 SER A O 1
ATOM 1370 N N . GLY A 1 182 ? 5.314 10.215 1.517 1.00 94.38 182 GLY A N 1
ATOM 1371 C CA . GLY A 1 182 ? 6.118 11.152 0.753 1.00 94.38 182 GLY A CA 1
ATOM 1372 C C . GLY A 1 182 ? 6.345 12.483 1.452 1.00 94.38 182 GLY A C 1
ATOM 1373 O O . GLY A 1 182 ? 6.168 12.646 2.664 1.00 94.38 182 GLY A O 1
ATOM 1374 N N . TYR A 1 183 ? 6.754 13.464 0.648 1.00 94.94 183 TYR A N 1
ATOM 1375 C CA . TYR A 1 183 ? 7.068 14.822 1.095 1.00 94.94 183 TYR A CA 1
ATOM 1376 C C . TYR A 1 183 ? 8.198 14.875 2.135 1.00 94.94 183 TYR A C 1
ATOM 1378 O O . TYR A 1 183 ? 8.225 15.803 2.947 1.00 94.94 183 TYR A O 1
ATOM 1386 N N . GLY A 1 184 ? 9.137 13.921 2.086 1.00 95.81 184 GLY A N 1
ATOM 1387 C CA . GLY A 1 184 ? 10.299 13.844 2.972 1.00 95.81 184 GLY A CA 1
ATOM 1388 C C . GLY A 1 184 ? 10.029 13.195 4.332 1.00 95.81 184 GLY A C 1
ATOM 1389 O O . GLY A 1 184 ? 10.895 13.253 5.215 1.00 95.81 184 GLY A O 1
ATOM 1390 N N . LYS A 1 185 ? 8.847 12.593 4.544 1.00 97.00 185 LYS A N 1
ATOM 1391 C CA . LYS A 1 185 ? 8.566 11.860 5.786 1.00 97.00 185 LYS A CA 1
ATOM 1392 C C . LYS A 1 185 ? 9.387 10.574 5.849 1.00 97.00 185 LYS A C 1
ATOM 1394 O O . LYS A 1 185 ? 10.106 10.403 6.835 1.00 97.00 185 LYS A O 1
ATOM 1399 N N . GLY A 1 186 ? 9.348 9.767 4.791 1.00 97.62 186 GLY A N 1
ATOM 1400 C CA . GLY A 1 186 ? 10.081 8.508 4.705 1.00 97.62 186 GLY A CA 1
ATOM 1401 C C . GLY A 1 186 ? 9.232 7.305 5.090 1.00 97.62 186 GLY A C 1
ATOM 1402 O O . GLY A 1 186 ? 7.999 7.351 5.036 1.00 97.62 186 GLY A O 1
ATOM 1403 N N . SER A 1 187 ? 9.918 6.246 5.496 1.00 98.19 187 SER A N 1
ATOM 1404 C CA . SER A 1 187 ? 9.339 4.948 5.828 1.00 98.19 187 SER A CA 1
ATOM 1405 C C . SER A 1 187 ? 9.600 4.556 7.276 1.00 98.19 187 SER A C 1
ATOM 1407 O O . SER A 1 187 ? 10.580 4.986 7.888 1.00 98.19 187 SER A O 1
ATOM 1409 N N . THR A 1 188 ? 8.736 3.708 7.819 1.00 98.62 188 THR A N 1
ATOM 1410 C CA . THR A 1 188 ? 8.897 3.108 9.142 1.00 98.62 188 THR A CA 1
ATOM 1411 C C . THR A 1 188 ? 8.322 1.702 9.167 1.00 98.62 188 THR A C 1
ATOM 1413 O O . THR A 1 188 ? 7.406 1.385 8.406 1.00 98.62 188 THR A O 1
ATOM 1416 N N . VAL A 1 189 ? 8.830 0.879 10.079 1.00 98.75 189 VAL A N 1
ATOM 1417 C CA . VAL A 1 189 ? 8.181 -0.364 10.489 1.00 98.75 189 VAL A CA 1
ATOM 1418 C C . VAL A 1 189 ? 7.917 -0.315 11.979 1.00 98.75 189 VAL A C 1
ATOM 1420 O O . VAL A 1 189 ? 8.802 0.026 12.767 1.00 98.75 189 VAL A O 1
ATOM 1423 N N . VAL A 1 190 ? 6.705 -0.705 12.356 1.00 98.75 190 VAL A N 1
ATOM 1424 C CA . VAL A 1 190 ? 6.333 -0.977 13.743 1.00 98.75 190 VAL A CA 1
ATOM 1425 C C . VAL A 1 190 ? 6.144 -2.476 13.945 1.00 98.75 190 VAL A C 1
ATOM 1427 O O . VAL A 1 190 ? 5.649 -3.174 13.063 1.00 98.75 190 VAL A O 1
ATOM 1430 N N . LYS A 1 191 ? 6.534 -2.982 15.110 1.00 98.56 191 LYS A N 1
ATOM 1431 C CA . LYS A 1 191 ? 6.271 -4.344 15.559 1.00 98.56 191 LYS A CA 1
ATOM 1432 C C . LYS A 1 191 ? 5.102 -4.323 16.527 1.00 98.56 191 LYS A C 1
ATOM 1434 O O . LYS A 1 191 ? 5.102 -3.565 17.495 1.00 98.56 191 LYS A O 1
ATOM 1439 N N . LEU A 1 192 ? 4.129 -5.183 16.271 1.00 98.31 192 LEU A N 1
ATOM 1440 C CA . LEU A 1 192 ? 2.995 -5.396 17.148 1.00 98.31 192 LEU A CA 1
ATOM 1441 C C . LEU A 1 192 ? 3.363 -6.405 18.238 1.00 98.31 192 LEU A C 1
ATOM 1443 O O . LEU A 1 192 ? 3.994 -7.433 17.976 1.00 98.31 192 LEU A O 1
ATOM 1447 N N . LYS A 1 193 ? 2.946 -6.115 19.468 1.00 97.19 193 LYS A N 1
ATOM 1448 C CA . LYS A 1 193 ? 3.055 -7.001 20.630 1.00 97.19 193 LYS A CA 1
ATOM 1449 C C . LYS A 1 193 ? 1.683 -7.111 21.279 1.00 97.19 193 LYS A C 1
ATOM 1451 O O . LYS A 1 193 ? 1.084 -6.094 21.606 1.00 97.19 193 LYS A O 1
ATOM 1456 N N . ALA A 1 194 ? 1.179 -8.331 21.429 1.00 95.25 194 ALA A N 1
ATOM 1457 C CA . ALA A 1 194 ? -0.077 -8.590 22.124 1.00 95.25 194 ALA A CA 1
ATOM 1458 C C . ALA A 1 194 ? 0.203 -8.981 23.581 1.00 95.25 194 ALA A C 1
ATOM 1460 O O . ALA A 1 194 ? 1.136 -9.739 23.843 1.00 95.25 194 ALA A O 1
ATOM 1461 N N . GLY A 1 195 ? -0.608 -8.477 24.507 1.00 91.12 195 GLY A N 1
ATOM 1462 C CA . GLY A 1 195 ? -0.561 -8.813 25.928 1.00 91.12 195 GLY A CA 1
ATOM 1463 C C . GLY A 1 195 ? -1.895 -8.517 26.613 1.00 91.12 195 GLY A C 1
ATOM 1464 O O . GLY A 1 195 ? -2.881 -8.197 25.949 1.00 91.12 195 GLY A O 1
ATOM 1465 N N . GLU A 1 196 ? -1.929 -8.588 27.944 1.00 82.94 196 GLU A N 1
ATOM 1466 C CA . GLU A 1 196 ? -3.156 -8.384 28.736 1.00 82.94 196 GLU A CA 1
ATOM 1467 C C . GLU A 1 196 ? -3.802 -7.004 28.511 1.00 82.94 196 GLU A C 1
ATOM 1469 O O . GLU A 1 196 ? -5.022 -6.871 28.558 1.00 82.94 196 GLU A O 1
ATOM 1474 N N . GLY A 1 197 ? -3.001 -5.985 28.179 1.00 79.81 197 GLY A N 1
ATOM 1475 C CA . GLY A 1 197 ? -3.464 -4.629 27.858 1.00 79.81 197 GLY A CA 1
ATOM 1476 C C . GLY A 1 197 ? -3.917 -4.407 26.407 1.00 79.81 197 GLY A C 1
ATOM 1477 O O . GLY A 1 197 ? -4.189 -3.268 26.032 1.00 79.81 197 GLY A O 1
ATOM 1478 N N . GLY A 1 198 ? -3.976 -5.452 25.575 1.00 90.88 198 GLY A N 1
ATOM 1479 C CA . GLY A 1 198 ? -4.281 -5.353 24.146 1.00 90.88 198 GLY A CA 1
ATOM 1480 C C . GLY A 1 198 ? -3.029 -5.393 23.269 1.00 90.88 198 GLY A C 1
ATOM 1481 O O . GLY A 1 198 ? -2.078 -6.120 23.556 1.00 90.88 198 GLY A O 1
ATOM 1482 N N . ILE A 1 199 ? -3.044 -4.649 22.162 1.00 96.50 199 ILE A N 1
ATOM 1483 C CA . ILE A 1 199 ? -1.933 -4.613 21.205 1.00 96.50 199 ILE A CA 1
ATOM 1484 C C . ILE A 1 199 ? -1.158 -3.312 21.381 1.00 96.50 199 ILE A C 1
ATOM 1486 O O . ILE A 1 199 ? -1.736 -2.232 21.366 1.00 96.50 199 ILE A O 1
AT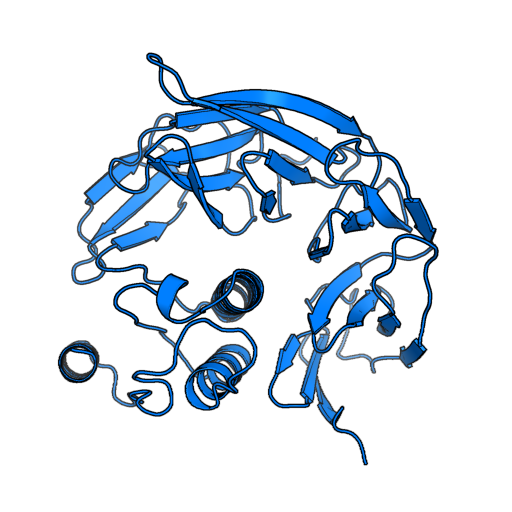OM 1490 N N . GLN A 1 200 ? 0.160 -3.417 21.494 1.00 96.00 200 GLN A N 1
ATOM 1491 C CA . GLN A 1 200 ? 1.081 -2.288 21.453 1.00 96.00 200 GLN A CA 1
ATOM 1492 C C . GLN A 1 200 ? 1.847 -2.292 20.132 1.00 96.00 200 GLN A C 1
ATOM 1494 O O . GLN A 1 200 ? 2.192 -3.357 19.619 1.00 96.00 200 GLN A O 1
ATOM 1499 N N . ALA A 1 201 ? 2.129 -1.104 19.599 1.00 97.62 201 ALA A N 1
ATOM 1500 C CA . ALA A 1 201 ? 2.951 -0.916 18.411 1.00 97.62 201 ALA A CA 1
ATOM 1501 C C . ALA A 1 201 ? 4.253 -0.208 18.798 1.00 97.62 201 ALA A C 1
ATOM 1503 O O . ALA A 1 201 ? 4.231 0.905 19.316 1.00 97.62 201 ALA A O 1
ATOM 1504 N N . GLU A 1 202 ? 5.386 -0.852 18.536 1.00 97.62 202 GLU A N 1
ATOM 1505 C CA . GLU A 1 202 ? 6.718 -0.324 18.838 1.00 97.62 202 GLU A CA 1
ATOM 1506 C C . GLU A 1 202 ? 7.486 -0.093 17.539 1.00 97.62 202 GLU A C 1
ATOM 1508 O O . GLU A 1 202 ? 7.564 -0.988 16.698 1.00 97.62 202 GLU A O 1
ATOM 1513 N N . GLN A 1 203 ? 8.059 1.094 17.353 1.00 98.31 203 GLN A N 1
ATOM 1514 C CA . GLN A 1 203 ? 8.869 1.375 16.172 1.00 98.31 203 GLN A CA 1
ATOM 1515 C C . GLN A 1 203 ? 10.146 0.530 16.184 1.00 98.31 203 GLN A C 1
ATOM 1517 O O . GLN A 1 203 ? 10.950 0.622 17.104 1.00 98.31 203 GLN A O 1
ATOM 1522 N N . VAL A 1 204 ? 10.340 -0.263 15.130 1.00 98.44 204 VAL A N 1
ATOM 1523 C CA . VAL A 1 204 ? 11.561 -1.052 14.914 1.00 98.44 204 VAL A CA 1
ATOM 1524 C C . VAL A 1 204 ? 12.626 -0.181 14.263 1.00 98.44 204 VAL A C 1
ATOM 1526 O O . VAL A 1 204 ? 13.777 -0.171 14.684 1.00 98.44 204 VAL A O 1
ATOM 1529 N N . TRP A 1 205 ? 12.231 0.565 13.231 1.00 98.62 205 TRP A N 1
ATOM 1530 C CA . TRP A 1 205 ? 13.101 1.508 12.543 1.00 98.62 205 TRP A CA 1
ATOM 1531 C C . TRP A 1 205 ? 12.299 2.614 11.855 1.00 98.62 205 TRP A C 1
ATOM 1533 O O . TRP A 1 205 ? 11.108 2.477 11.548 1.00 98.62 205 TRP A O 1
ATOM 1543 N N . ALA A 1 206 ? 12.990 3.716 11.580 1.00 98.31 206 ALA A N 1
ATOM 1544 C CA . ALA A 1 206 ? 12.538 4.798 10.718 1.00 98.31 206 ALA A CA 1
ATOM 1545 C C . ALA A 1 206 ? 13.668 5.197 9.767 1.00 98.31 206 ALA A C 1
ATOM 1547 O O . ALA A 1 206 ? 14.839 5.185 10.140 1.00 98.31 206 ALA A O 1
ATOM 1548 N N . SER A 1 207 ? 13.315 5.571 8.542 1.00 98.19 207 SER A N 1
ATOM 1549 C CA . SER A 1 207 ? 14.271 5.982 7.519 1.00 98.19 207 SER A CA 1
ATOM 1550 C C . SER A 1 207 ? 13.694 7.095 6.657 1.00 98.19 207 SER A C 1
ATOM 1552 O O . SER A 1 207 ? 12.488 7.160 6.433 1.00 98.19 207 SER A O 1
ATOM 1554 N N . LYS A 1 208 ? 14.561 7.968 6.134 1.00 97.88 208 LYS A N 1
ATOM 1555 C CA . LYS A 1 208 ? 14.186 8.954 5.106 1.00 97.88 208 LYS A CA 1
ATOM 1556 C C . LYS A 1 208 ? 14.075 8.350 3.709 1.00 97.88 208 LYS A C 1
ATOM 1558 O O . LYS A 1 208 ? 13.578 9.020 2.809 1.00 97.88 208 LYS A O 1
ATOM 1563 N N . LEU A 1 209 ? 14.525 7.111 3.533 1.00 98.25 209 LEU A N 1
ATOM 1564 C CA . LEU A 1 209 ? 14.476 6.399 2.263 1.00 98.25 209 LEU A CA 1
ATOM 1565 C C . LEU A 1 209 ? 13.057 5.929 1.938 1.00 98.25 209 LEU A C 1
ATOM 1567 O O . LEU A 1 209 ? 12.230 5.738 2.834 1.00 98.25 209 LEU A O 1
ATOM 1571 N N . MET A 1 210 ? 12.806 5.733 0.638 1.00 97.88 210 MET A N 1
ATOM 1572 C CA . MET A 1 210 ? 11.517 5.295 0.099 1.00 97.88 210 MET A CA 1
ATOM 1573 C C . MET A 1 210 ? 10.357 6.099 0.701 1.00 97.88 210 MET A C 1
ATOM 1575 O O . MET A 1 210 ? 9.438 5.530 1.273 1.00 97.88 210 MET A O 1
ATOM 1579 N N . ASP A 1 211 ? 10.413 7.434 0.644 1.00 97.25 211 ASP A N 1
ATOM 1580 C CA . ASP A 1 211 ? 9.293 8.296 1.034 1.00 97.25 211 ASP A CA 1
ATOM 1581 C C . ASP A 1 211 ? 8.212 8.246 -0.061 1.00 97.25 211 ASP A C 1
ATOM 1583 O O . ASP A 1 211 ? 8.072 9.157 -0.882 1.00 97.25 211 ASP A O 1
ATOM 1587 N N . ASN A 1 212 ? 7.497 7.124 -0.134 1.00 95.19 212 ASN A N 1
ATOM 1588 C CA . ASN A 1 212 ? 6.562 6.842 -1.210 1.00 95.19 212 ASN A CA 1
ATOM 1589 C C . ASN A 1 212 ? 5.438 7.879 -1.210 1.00 95.19 212 ASN A C 1
ATOM 1591 O O . ASN A 1 212 ? 4.771 8.114 -0.201 1.00 95.19 212 ASN A O 1
ATOM 1595 N N . HIS A 1 213 ? 5.289 8.570 -2.340 1.00 89.38 213 HIS A N 1
ATOM 1596 C CA . HIS A 1 213 ? 4.274 9.611 -2.497 1.00 89.38 213 HIS A CA 1
ATOM 1597 C C . HIS A 1 213 ? 2.913 8.995 -2.791 1.00 89.38 213 HIS A C 1
ATOM 1599 O O . HIS A 1 213 ? 1.930 9.308 -2.133 1.00 89.38 213 HIS A O 1
ATOM 1605 N N . HIS A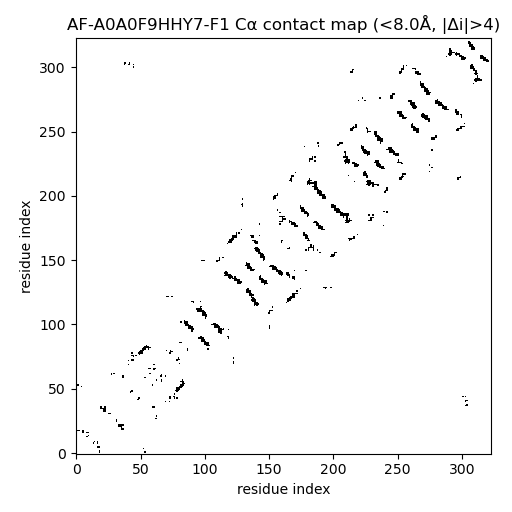 1 214 ? 2.912 8.171 -3.828 1.00 80.06 214 HIS A N 1
ATOM 1606 C CA . HIS A 1 214 ? 1.828 7.437 -4.451 1.00 80.06 214 HIS A CA 1
ATOM 1607 C C . HIS A 1 214 ? 2.500 6.369 -5.334 1.00 80.06 214 HIS A C 1
ATOM 1609 O O . HIS A 1 214 ? 3.704 6.452 -5.598 1.00 80.06 214 HIS A O 1
ATOM 1615 N N . GLY A 1 215 ? 1.730 5.401 -5.829 1.00 80.62 215 GLY A N 1
ATOM 1616 C CA . GLY A 1 215 ? 2.237 4.382 -6.756 1.00 80.62 215 GLY A CA 1
ATOM 1617 C C . GLY A 1 215 ? 2.612 3.040 -6.125 1.00 80.62 215 GLY A C 1
ATOM 1618 O O . GLY A 1 215 ? 3.011 2.128 -6.844 1.00 80.62 215 GLY A O 1
ATOM 1619 N N . GLY A 1 216 ? 2.419 2.899 -4.811 1.00 87.69 216 GLY A N 1
ATOM 1620 C CA . GLY A 1 216 ? 2.464 1.616 -4.112 1.00 87.69 216 GLY A CA 1
ATOM 1621 C C . GLY A 1 216 ? 3.864 1.159 -3.705 1.00 87.69 216 GLY A C 1
ATOM 1622 O O . GLY A 1 216 ? 4.887 1.720 -4.110 1.00 87.69 216 GLY A O 1
ATOM 1623 N N . VAL A 1 217 ? 3.882 0.129 -2.860 1.00 95.19 217 VAL A N 1
ATOM 1624 C CA . VAL A 1 217 ? 5.078 -0.581 -2.401 1.00 95.19 217 VAL A CA 1
ATOM 1625 C C . VAL A 1 217 ? 4.753 -2.073 -2.402 1.00 95.19 217 VAL A C 1
ATOM 1627 O O . VAL A 1 217 ? 3.714 -2.476 -1.891 1.00 95.19 217 VAL A O 1
ATOM 1630 N N . VAL A 1 218 ? 5.637 -2.897 -2.960 1.00 94.31 218 VAL A N 1
ATOM 1631 C CA . VAL A 1 218 ? 5.483 -4.359 -2.979 1.00 94.31 218 VAL A CA 1
ATOM 1632 C C . VAL A 1 218 ? 6.431 -4.980 -1.964 1.00 94.31 218 VAL A C 1
ATOM 1634 O O . VAL A 1 218 ? 7.620 -4.680 -1.969 1.00 94.31 218 VAL A O 1
ATOM 1637 N N . LEU A 1 219 ? 5.917 -5.872 -1.117 1.00 95.25 219 LEU A N 1
ATOM 1638 C CA . LEU A 1 219 ? 6.732 -6.745 -0.274 1.00 95.25 219 LEU A CA 1
ATOM 1639 C C . LEU A 1 219 ? 6.891 -8.108 -0.952 1.00 95.25 219 LEU A C 1
ATOM 1641 O O . LEU A 1 219 ? 5.900 -8.799 -1.193 1.00 95.25 219 LEU A O 1
ATOM 1645 N N . LEU A 1 220 ? 8.132 -8.515 -1.202 1.00 90.56 220 LEU A N 1
ATOM 1646 C CA . LEU A 1 220 ? 8.477 -9.828 -1.739 1.00 90.56 220 LEU A CA 1
ATOM 1647 C C . LEU A 1 220 ? 9.717 -10.359 -1.017 1.00 90.56 220 LEU A C 1
ATOM 1649 O O . LEU A 1 220 ? 10.706 -9.646 -0.894 1.00 90.56 220 LEU A O 1
ATOM 1653 N N . ASP A 1 221 ? 9.645 -11.589 -0.507 1.00 91.12 221 ASP A N 1
ATOM 1654 C CA . ASP A 1 221 ? 10.772 -12.304 0.114 1.00 91.12 221 ASP A CA 1
ATOM 1655 C C . ASP A 1 221 ? 11.565 -11.470 1.138 1.00 91.12 221 ASP A C 1
ATOM 1657 O O . ASP A 1 221 ? 12.793 -11.421 1.140 1.00 91.12 221 ASP A O 1
ATOM 1661 N N . GLY A 1 222 ? 10.835 -10.766 2.010 1.00 92.31 222 GLY A N 1
ATOM 1662 C CA . GLY A 1 222 ? 11.408 -9.927 3.069 1.00 92.31 222 GLY A CA 1
ATOM 1663 C C . GLY A 1 222 ? 11.881 -8.541 2.618 1.00 92.31 222 GLY A C 1
ATOM 1664 O O . GLY A 1 222 ? 12.337 -7.767 3.456 1.00 92.31 222 GLY A O 1
ATOM 1665 N N . HIS A 1 223 ? 11.726 -8.197 1.340 1.00 98.38 223 HIS A N 1
ATOM 1666 C CA . HIS A 1 223 ? 12.192 -6.941 0.764 1.00 98.38 223 HIS A CA 1
ATOM 1667 C C . HIS A 1 223 ? 11.043 -6.089 0.225 1.00 98.38 223 HIS A C 1
ATOM 1669 O O . HIS A 1 223 ? 10.098 -6.580 -0.390 1.00 98.38 223 HIS A O 1
ATOM 1675 N N . LEU A 1 224 ? 11.132 -4.789 0.475 1.00 98.50 224 LEU A N 1
ATOM 1676 C CA . LEU A 1 224 ? 10.190 -3.768 0.044 1.00 98.50 224 LEU A CA 1
ATOM 1677 C C . LEU A 1 224 ? 10.699 -3.112 -1.236 1.00 98.50 224 LEU A C 1
ATOM 1679 O O . LEU A 1 224 ? 11.825 -2.620 -1.258 1.00 98.50 224 LEU A O 1
ATOM 1683 N N . TYR A 1 225 ? 9.850 -3.033 -2.254 1.00 98.06 225 TYR A N 1
ATOM 1684 C CA . TYR A 1 225 ? 10.131 -2.417 -3.547 1.00 98.06 225 TYR A CA 1
ATOM 1685 C C . TYR A 1 225 ? 9.185 -1.243 -3.770 1.00 98.06 225 TYR A C 1
ATOM 1687 O O . TYR A 1 225 ? 7.968 -1.414 -3.776 1.00 98.06 225 TYR A O 1
ATOM 1695 N N . GLY A 1 226 ? 9.732 -0.046 -3.962 1.00 97.06 226 GLY A N 1
ATOM 1696 C CA . GLY A 1 226 ? 8.931 1.173 -4.057 1.00 97.06 226 GLY A CA 1
ATOM 1697 C C . GLY A 1 226 ? 9.737 2.385 -4.498 1.00 97.06 226 GLY A C 1
ATOM 1698 O O . GLY A 1 226 ? 10.967 2.356 -4.513 1.00 97.06 226 GLY A O 1
ATOM 1699 N N . SER A 1 227 ? 9.046 3.462 -4.868 1.00 97.06 227 SER A N 1
ATOM 1700 C CA . SER A 1 227 ? 9.680 4.742 -5.206 1.00 97.06 227 SER A CA 1
ATOM 1701 C C . SER A 1 227 ? 9.693 5.719 -4.024 1.00 97.06 227 SER A C 1
ATOM 1703 O O . SER A 1 227 ? 8.897 5.593 -3.091 1.00 97.06 227 SER A O 1
ATOM 1705 N N . GLY A 1 228 ? 10.594 6.704 -4.061 1.00 97.06 228 GLY A N 1
ATOM 1706 C CA . GLY A 1 228 ? 10.637 7.842 -3.137 1.00 97.06 228 GLY A CA 1
ATOM 1707 C C . GLY A 1 228 ? 10.364 9.180 -3.832 1.00 97.06 228 GLY A C 1
ATOM 1708 O O . GLY A 1 228 ? 10.806 9.410 -4.957 1.00 97.06 228 GLY A O 1
ATOM 1709 N N . HIS A 1 229 ? 9.659 10.084 -3.147 1.00 95.25 229 HIS A N 1
ATOM 1710 C CA . HIS A 1 229 ? 9.383 11.448 -3.596 1.00 95.25 229 HIS A CA 1
ATOM 1711 C C . HIS A 1 229 ? 10.601 12.369 -3.457 1.00 95.25 229 HIS A C 1
ATOM 1713 O O . HIS A 1 229 ? 11.185 12.789 -4.452 1.00 95.25 229 HIS A O 1
ATOM 1719 N N . GLN A 1 230 ? 10.965 12.724 -2.223 1.00 96.38 230 GLN A N 1
ATOM 1720 C CA . GLN A 1 230 ? 12.093 13.608 -1.921 1.00 96.38 230 GLN A CA 1
ATOM 1721 C C . GLN A 1 230 ? 13.388 12.810 -1.767 1.00 96.38 230 GLN A C 1
ATOM 1723 O O . GLN A 1 230 ? 14.460 13.340 -2.049 1.00 96.38 230 GLN A O 1
ATOM 1728 N N . ALA A 1 231 ? 13.294 11.527 -1.399 1.00 96.81 231 ALA A N 1
ATOM 1729 C CA . ALA A 1 231 ? 14.421 10.599 -1.415 1.00 96.81 231 ALA A CA 1
ATOM 1730 C C . ALA A 1 231 ? 14.905 10.282 -2.843 1.00 96.81 231 ALA A C 1
ATOM 1732 O O . ALA A 1 231 ? 16.040 9.833 -2.996 1.00 96.81 231 ALA A O 1
ATOM 1733 N N . LYS A 1 232 ? 14.068 10.555 -3.864 1.00 95.69 232 LYS A N 1
ATOM 1734 C CA . LYS A 1 232 ? 14.326 10.432 -5.311 1.00 95.69 232 LYS A CA 1
ATOM 1735 C C . LYS A 1 232 ? 14.935 9.092 -5.717 1.00 95.69 232 LYS A C 1
ATOM 1737 O O . LYS A 1 232 ? 16.149 8.913 -5.627 1.00 95.69 232 LYS A O 1
ATOM 1742 N N . GLY A 1 233 ? 14.117 8.185 -6.227 1.00 96.69 233 GLY A N 1
ATOM 1743 C CA . GLY A 1 233 ? 14.602 6.921 -6.772 1.00 96.69 233 GLY A CA 1
ATOM 1744 C C . GLY A 1 233 ? 13.620 5.778 -6.581 1.00 96.69 233 GLY A C 1
ATOM 1745 O O . GLY A 1 233 ? 12.667 5.882 -5.805 1.00 96.69 233 GLY A O 1
ATOM 1746 N N . TRP A 1 234 ? 13.912 4.669 -7.247 1.00 97.94 234 TRP A N 1
ATOM 1747 C CA . TRP A 1 234 ? 13.432 3.345 -6.880 1.00 97.94 234 TRP A CA 1
ATOM 1748 C C . TRP A 1 234 ? 14.332 2.759 -5.796 1.00 97.94 234 TRP A C 1
ATOM 1750 O O . TRP A 1 234 ? 15.550 2.933 -5.828 1.00 97.94 234 TRP A O 1
ATOM 1760 N N . PHE A 1 235 ? 13.737 2.038 -4.858 1.00 98.50 235 PHE A N 1
ATOM 1761 C CA . PHE A 1 235 ? 14.423 1.467 -3.709 1.00 98.50 235 PHE A CA 1
ATOM 1762 C C . PHE A 1 235 ? 14.047 -0.001 -3.540 1.00 98.50 235 PHE A C 1
ATOM 1764 O O . PHE A 1 235 ? 12.888 -0.373 -3.737 1.00 98.50 235 PHE A O 1
ATOM 1771 N N . CYS A 1 236 ? 15.022 -0.784 -3.084 1.00 98.62 236 CYS A N 1
ATOM 1772 C CA . CYS A 1 236 ? 14.799 -2.045 -2.394 1.00 98.62 236 CYS A CA 1
ATOM 1773 C C . CYS A 1 236 ? 15.301 -1.907 -0.958 1.00 98.62 236 CYS A C 1
ATOM 1775 O O . CYS A 1 236 ? 16.483 -1.619 -0.746 1.00 98.62 236 CYS A O 1
ATOM 1777 N N . LEU A 1 237 ? 14.418 -2.093 0.022 1.00 98.81 237 LEU A N 1
ATOM 1778 C CA . LEU A 1 237 ? 14.761 -2.057 1.446 1.00 98.81 237 LEU A CA 1
ATOM 1779 C C . LEU A 1 237 ? 14.475 -3.412 2.089 1.00 98.81 237 LEU A C 1
ATOM 1781 O O . LEU A 1 237 ? 13.446 -4.018 1.808 1.00 98.81 237 LEU A O 1
ATOM 1785 N N . ASP A 1 238 ? 15.337 -3.863 2.991 1.00 98.69 238 ASP A N 1
ATOM 1786 C CA . ASP A 1 238 ? 15.017 -4.988 3.872 1.00 98.69 238 ASP A CA 1
ATOM 1787 C C . ASP A 1 238 ? 13.922 -4.570 4.872 1.00 98.69 238 ASP A C 1
ATOM 1789 O O . ASP A 1 238 ? 14.036 -3.541 5.546 1.00 98.69 238 ASP A O 1
ATOM 1793 N N . LEU A 1 239 ? 12.846 -5.356 4.968 1.00 98.38 239 LEU A N 1
ATOM 1794 C CA . LEU A 1 239 ? 11.678 -5.030 5.792 1.00 98.38 239 LEU A CA 1
ATOM 1795 C C . LEU A 1 239 ? 12.030 -4.915 7.280 1.00 98.38 239 LEU A C 1
ATOM 1797 O O . LEU A 1 239 ? 11.492 -4.057 7.977 1.00 98.38 239 LEU A O 1
ATOM 1801 N N . LEU A 1 240 ? 12.889 -5.790 7.803 1.00 98.06 240 LEU A N 1
ATOM 1802 C CA . LEU A 1 240 ? 13.107 -5.897 9.248 1.00 98.06 240 LEU A CA 1
ATOM 1803 C C . LEU A 1 240 ? 14.141 -4.899 9.764 1.00 98.06 240 LEU A C 1
ATOM 1805 O O . LEU A 1 240 ? 14.068 -4.492 10.922 1.00 98.06 240 LEU A O 1
ATOM 1809 N N . THR A 1 241 ? 15.077 -4.490 8.915 1.00 98.31 241 THR A N 1
ATOM 1810 C CA . THR A 1 241 ? 16.201 -3.622 9.284 1.00 98.31 241 THR A CA 1
ATOM 1811 C C . THR A 1 241 ? 16.111 -2.224 8.681 1.00 98.31 241 THR A C 1
ATOM 1813 O O . THR A 1 241 ? 16.802 -1.322 9.149 1.00 98.31 241 THR A O 1
ATOM 1816 N N . GLY A 1 242 ? 15.309 -2.032 7.629 1.00 98.19 242 GLY A N 1
ATOM 1817 C CA . GLY A 1 242 ? 15.222 -0.775 6.884 1.00 98.19 242 GLY A CA 1
ATOM 1818 C C . GLY A 1 242 ? 16.474 -0.460 6.059 1.00 98.19 242 GLY A C 1
ATOM 1819 O O . GLY A 1 242 ? 16.582 0.636 5.501 1.00 98.19 242 GLY A O 1
ATOM 1820 N N . LYS A 1 243 ? 17.435 -1.393 5.984 1.00 98.50 243 LYS A N 1
ATOM 1821 C CA . LYS A 1 243 ? 18.668 -1.222 5.214 1.00 98.50 243 LYS A CA 1
ATOM 1822 C C . LYS A 1 243 ? 18.359 -1.210 3.724 1.00 98.50 243 LYS A C 1
ATOM 1824 O O . LYS A 1 243 ? 17.583 -2.022 3.227 1.00 98.50 243 LYS A O 1
ATOM 1829 N N . GLN A 1 244 ? 19.006 -0.295 3.012 1.00 98.56 244 GLN A N 1
ATOM 1830 C CA . GLN A 1 244 ? 18.934 -0.228 1.560 1.00 98.56 244 GLN A CA 1
ATOM 1831 C C . GLN A 1 244 ? 19.752 -1.363 0.950 1.00 98.56 244 GLN A C 1
ATOM 1833 O O . GLN A 1 244 ? 20.967 -1.397 1.121 1.00 98.56 244 GLN A O 1
ATOM 1838 N N . ALA A 1 245 ? 19.084 -2.247 0.214 1.00 98.50 245 ALA A N 1
ATOM 1839 C CA . ALA A 1 245 ? 19.746 -3.250 -0.608 1.00 98.50 245 ALA A CA 1
ATOM 1840 C C . ALA A 1 245 ? 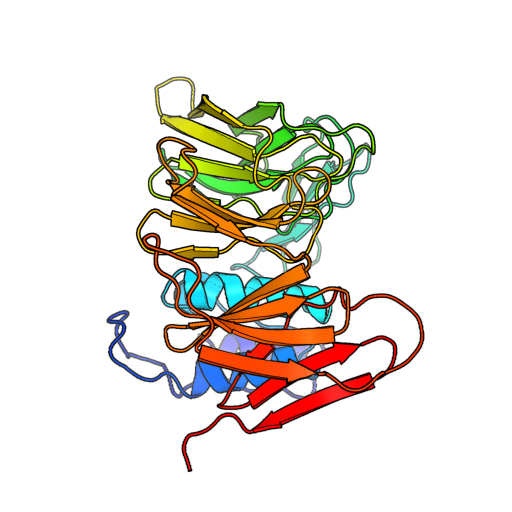20.274 -2.603 -1.898 1.00 98.50 245 ALA A C 1
ATOM 1842 O O . ALA A 1 245 ? 21.452 -2.711 -2.220 1.00 98.50 245 ALA A O 1
ATOM 1843 N N . TRP A 1 246 ? 19.434 -1.811 -2.572 1.00 98.50 246 TRP A N 1
ATOM 1844 C CA . TRP A 1 246 ? 19.853 -0.970 -3.693 1.00 98.50 246 TRP A CA 1
ATOM 1845 C C . TRP A 1 246 ? 18.962 0.261 -3.861 1.00 98.50 246 TRP A C 1
ATOM 1847 O O . TRP A 1 246 ? 17.859 0.356 -3.309 1.00 98.50 246 TRP A O 1
ATOM 1857 N N . LYS A 1 247 ? 19.465 1.208 -4.657 1.00 98.00 247 LYS A N 1
ATOM 1858 C CA . LYS A 1 247 ? 18.755 2.391 -5.141 1.00 98.00 247 LYS A CA 1
ATOM 1859 C C . LYS A 1 247 ? 19.003 2.544 -6.639 1.00 98.00 247 LYS A C 1
ATOM 1861 O O . LYS A 1 247 ? 20.115 2.306 -7.098 1.00 98.00 247 LYS A O 1
ATOM 1866 N N . ALA A 1 248 ? 17.989 2.987 -7.369 1.00 97.31 248 ALA A N 1
ATOM 1867 C CA . ALA A 1 248 ? 18.102 3.386 -8.763 1.00 97.31 248 ALA A CA 1
ATOM 1868 C C . ALA A 1 248 ? 17.361 4.698 -9.031 1.00 97.31 248 ALA A C 1
ATOM 1870 O O . ALA A 1 248 ? 16.518 5.117 -8.235 1.00 97.31 248 ALA A O 1
ATOM 1871 N N . ASP A 1 249 ? 17.667 5.342 -10.152 1.00 95.88 249 ASP A N 1
ATOM 1872 C CA . ASP A 1 249 ? 16.976 6.556 -10.574 1.00 95.88 249 ASP A CA 1
ATOM 1873 C C . ASP A 1 249 ? 15.556 6.262 -11.054 1.00 95.88 249 ASP A C 1
ATOM 1875 O O . ASP A 1 249 ? 15.268 5.182 -11.561 1.00 95.88 249 ASP A O 1
ATOM 1879 N N . GLY A 1 250 ? 14.671 7.243 -10.886 1.00 93.56 250 GLY A N 1
ATOM 1880 C CA . GLY A 1 250 ? 13.273 7.158 -11.298 1.00 93.56 250 GLY A CA 1
ATOM 1881 C C . GLY A 1 250 ? 12.291 7.333 -10.142 1.00 93.56 250 GLY A C 1
ATOM 1882 O O . GLY A 1 250 ? 12.649 7.377 -8.965 1.00 93.56 250 GLY A O 1
ATOM 1883 N N . LYS A 1 251 ? 11.022 7.494 -10.497 1.00 94.94 251 LYS A N 1
ATOM 1884 C CA . LYS A 1 251 ? 9.883 7.556 -9.579 1.00 94.94 251 LYS A CA 1
ATOM 1885 C C . LYS A 1 251 ? 8.642 7.182 -10.370 1.00 94.94 251 LYS A C 1
ATOM 1887 O O . LYS A 1 251 ? 8.530 7.542 -11.541 1.00 94.94 251 LYS A O 1
ATOM 1892 N N . GLY A 1 252 ? 7.702 6.520 -9.715 1.00 94.81 252 GLY A N 1
ATOM 1893 C CA . GLY A 1 252 ? 6.394 6.259 -10.283 1.00 94.81 252 GLY A CA 1
ATOM 1894 C C . GLY A 1 252 ? 5.664 5.167 -9.527 1.00 94.81 252 GLY A C 1
ATOM 1895 O O . GLY A 1 252 ? 5.888 4.988 -8.323 1.00 94.81 252 GLY A O 1
ATOM 1896 N N . SER A 1 253 ? 4.827 4.448 -10.261 1.00 93.31 253 SER A N 1
ATOM 1897 C CA . SER A 1 253 ? 3.943 3.409 -9.743 1.00 93.31 253 SER A CA 1
ATOM 1898 C C . SER A 1 253 ? 4.411 2.024 -10.165 1.00 93.31 253 SER A C 1
ATOM 1900 O O . SER A 1 253 ? 5.081 1.873 -11.189 1.00 93.31 253 SER A O 1
ATOM 1902 N N . LEU A 1 254 ? 4.072 1.004 -9.381 1.00 93.19 254 LEU A N 1
ATOM 1903 C CA . LEU A 1 254 ? 4.413 -0.374 -9.710 1.00 93.19 254 LEU A CA 1
ATOM 1904 C C . LEU A 1 254 ? 3.279 -1.352 -9.402 1.00 93.19 254 LEU A C 1
ATOM 1906 O O . LEU A 1 254 ? 2.446 -1.102 -8.537 1.00 93.19 254 LEU A O 1
ATOM 1910 N N . THR A 1 255 ? 3.302 -2.488 -10.090 1.00 90.19 255 THR A N 1
ATOM 1911 C CA . THR A 1 255 ? 2.596 -3.708 -9.688 1.00 90.19 255 THR A CA 1
ATOM 1912 C C . THR A 1 255 ? 3.535 -4.908 -9.816 1.00 90.19 255 THR A C 1
ATOM 1914 O O . THR A 1 255 ? 4.646 -4.782 -10.343 1.00 90.19 255 THR A O 1
ATOM 1917 N N . TYR A 1 256 ? 3.117 -6.068 -9.319 1.00 88.50 256 TYR A N 1
ATOM 1918 C CA . TYR A 1 256 ? 3.876 -7.310 -9.414 1.00 88.50 256 TYR A CA 1
ATOM 1919 C C . TYR A 1 256 ? 3.005 -8.424 -9.985 1.00 88.50 256 TYR A C 1
ATOM 1921 O O . TYR A 1 256 ? 1.964 -8.753 -9.420 1.00 88.50 256 TYR A O 1
ATOM 1929 N N . ALA A 1 257 ? 3.463 -9.038 -11.071 1.00 85.88 257 ALA A N 1
ATOM 1930 C CA . ALA A 1 257 ? 2.795 -10.165 -11.706 1.00 85.88 257 ALA A CA 1
ATOM 1931 C C . ALA A 1 257 ? 3.834 -11.086 -12.349 1.00 85.88 257 ALA A C 1
ATOM 1933 O O . ALA A 1 257 ? 4.885 -10.625 -12.785 1.00 85.88 257 ALA A O 1
ATOM 1934 N N . ASP A 1 258 ? 3.540 -12.385 -12.381 1.00 85.00 258 ASP A N 1
ATOM 1935 C CA . ASP A 1 258 ? 4.359 -13.397 -13.061 1.00 85.00 258 ASP A CA 1
ATOM 1936 C C . ASP A 1 258 ? 5.875 -13.285 -12.787 1.00 85.00 258 ASP A C 1
ATOM 1938 O O . ASP A 1 258 ? 6.710 -13.183 -13.682 1.00 85.00 258 ASP A O 1
ATOM 1942 N N . GLY A 1 259 ? 6.251 -13.194 -11.507 1.00 85.75 259 GLY A N 1
ATOM 1943 C CA . GLY A 1 259 ? 7.662 -13.141 -11.113 1.00 85.75 259 GLY A CA 1
ATOM 1944 C C . GLY A 1 259 ? 8.330 -11.764 -11.223 1.00 85.75 259 GLY A C 1
ATOM 1945 O O . GLY A 1 259 ? 9.453 -11.602 -10.740 1.00 85.75 259 GLY A O 1
ATOM 1946 N N . MET A 1 260 ? 7.664 -10.767 -11.810 1.00 92.75 260 MET A N 1
ATOM 1947 C CA . MET A 1 260 ? 8.282 -9.505 -12.222 1.00 92.75 260 MET A CA 1
ATOM 1948 C C . MET A 1 260 ? 7.560 -8.271 -11.676 1.00 92.75 260 MET A C 1
ATOM 1950 O O . MET A 1 260 ? 6.345 -8.246 -11.484 1.00 92.75 260 MET A O 1
ATOM 1954 N N . LEU A 1 261 ? 8.329 -7.202 -11.481 1.00 94.88 261 LEU A N 1
ATOM 1955 C CA . LEU A 1 261 ? 7.822 -5.861 -11.219 1.00 94.88 261 LEU A CA 1
ATOM 1956 C C . LEU A 1 261 ? 7.531 -5.154 -12.541 1.00 94.88 261 LEU A C 1
ATOM 1958 O O . LEU A 1 261 ? 8.398 -5.031 -13.405 1.00 94.88 261 LEU A O 1
ATOM 1962 N N . TYR A 1 262 ? 6.323 -4.625 -12.647 1.00 95.88 262 TYR A N 1
ATOM 1963 C CA . TYR A 1 262 ? 5.852 -3.781 -13.734 1.00 95.88 262 TYR A CA 1
ATOM 1964 C C . TYR A 1 262 ? 5.899 -2.343 -13.235 1.00 95.88 262 TYR A C 1
ATOM 1966 O O . TYR A 1 262 ? 5.043 -1.938 -12.452 1.00 95.88 262 TYR A O 1
ATOM 1974 N N . ARG A 1 263 ? 6.919 -1.581 -13.636 1.00 95.88 263 ARG A N 1
ATOM 1975 C CA . ARG A 1 263 ? 7.144 -0.210 -13.157 1.00 95.88 263 ARG A CA 1
ATOM 1976 C C . ARG A 1 263 ? 6.792 0.806 -14.227 1.00 95.88 263 ARG A C 1
ATOM 1978 O O . ARG A 1 263 ? 7.373 0.778 -15.308 1.00 95.88 263 ARG A O 1
ATOM 1985 N N . LEU A 1 264 ? 5.903 1.729 -13.890 1.00 97.00 264 LEU A N 1
ATOM 1986 C CA . LEU A 1 264 ? 5.563 2.885 -14.705 1.00 97.00 264 LEU A CA 1
ATOM 1987 C C . LEU A 1 264 ? 6.191 4.131 -14.090 1.00 97.00 264 LEU A C 1
ATOM 1989 O O . LEU A 1 264 ? 5.780 4.575 -13.019 1.00 97.00 264 LEU A O 1
ATOM 1993 N N . GLU A 1 265 ? 7.181 4.702 -14.764 1.00 96.06 265 GLU A N 1
ATOM 1994 C CA . GLU A 1 265 ? 7.793 5.960 -14.344 1.00 96.06 265 GLU A CA 1
ATOM 1995 C C . GLU A 1 265 ? 6.933 7.170 -14.713 1.00 96.06 265 GLU A C 1
ATOM 1997 O O . GLU A 1 265 ? 6.234 7.163 -15.723 1.00 96.06 265 GLU A O 1
ATOM 2002 N N . GLU A 1 266 ? 7.052 8.262 -13.952 1.00 94.50 266 GLU A N 1
ATOM 2003 C CA . GLU A 1 266 ? 6.242 9.480 -14.138 1.00 94.50 266 GLU A CA 1
ATOM 2004 C C . GLU A 1 266 ? 6.353 10.091 -15.549 1.00 94.50 266 GLU A C 1
ATOM 2006 O O . GLU A 1 266 ? 5.432 10.771 -16.011 1.00 94.50 266 GLU A O 1
ATOM 2011 N N . ARG A 1 267 ? 7.460 9.827 -16.256 1.00 93.31 267 ARG A N 1
ATOM 2012 C CA . ARG A 1 267 ? 7.705 10.276 -17.637 1.00 93.31 267 ARG A CA 1
ATOM 2013 C C . ARG A 1 267 ? 7.216 9.302 -18.718 1.00 93.31 267 ARG A C 1
ATOM 2015 O O . ARG A 1 267 ? 7.408 9.584 -19.894 1.00 93.31 267 ARG A O 1
ATOM 2022 N N . GLY A 1 268 ? 6.564 8.203 -18.339 1.00 95.75 268 GLY A N 1
ATOM 2023 C CA . GLY A 1 268 ? 5.920 7.268 -19.266 1.00 95.75 268 GLY A CA 1
ATOM 2024 C C . GLY A 1 268 ? 6.779 6.086 -19.698 1.00 95.75 268 GLY A C 1
ATOM 2025 O O . GLY A 1 268 ? 6.383 5.354 -20.596 1.00 95.75 268 GLY A O 1
ATOM 2026 N N . THR A 1 269 ? 7.939 5.858 -19.081 1.00 97.44 269 THR A N 1
ATOM 2027 C CA . THR A 1 269 ? 8.690 4.617 -19.309 1.00 97.44 269 THR A CA 1
ATOM 2028 C C . THR A 1 269 ? 8.032 3.486 -18.531 1.00 97.44 269 THR A C 1
ATOM 2030 O O . THR A 1 269 ? 7.964 3.538 -17.302 1.00 97.44 269 THR A O 1
ATOM 2033 N N . MET A 1 270 ? 7.567 2.464 -19.244 1.00 98.00 270 MET A N 1
ATOM 2034 C CA . MET A 1 270 ? 7.132 1.202 -18.664 1.00 98.00 270 MET A CA 1
ATOM 2035 C C . MET A 1 270 ? 8.300 0.219 -18.691 1.00 98.00 270 MET A C 1
ATOM 2037 O O . MET A 1 270 ? 8.894 0.001 -19.745 1.00 98.00 270 MET A O 1
ATOM 2041 N N . ALA A 1 271 ? 8.635 -0.377 -17.551 1.00 97.69 271 ALA A N 1
ATOM 2042 C CA . ALA A 1 271 ? 9.741 -1.318 -17.421 1.00 97.69 271 ALA A CA 1
ATOM 2043 C C . ALA A 1 271 ? 9.298 -2.612 -16.733 1.00 97.69 271 ALA A C 1
ATOM 2045 O O . ALA A 1 271 ? 8.619 -2.574 -15.704 1.00 97.69 271 ALA A O 1
ATOM 2046 N N . LEU A 1 272 ? 9.743 -3.742 -17.278 1.00 97.38 272 LEU A N 1
ATOM 2047 C CA . LEU A 1 272 ? 9.673 -5.049 -16.639 1.00 97.38 272 LEU A CA 1
ATOM 2048 C C . LEU A 1 272 ? 10.981 -5.289 -15.887 1.00 97.38 272 LEU A C 1
ATOM 2050 O O . LEU A 1 272 ? 12.063 -5.183 -16.467 1.00 97.38 272 LEU A O 1
ATOM 2054 N N . VAL A 1 273 ? 10.899 -5.575 -14.593 1.00 97.44 273 VAL A N 1
ATOM 2055 C CA . VAL A 1 273 ? 12.061 -5.596 -13.699 1.00 97.44 273 VAL A CA 1
ATOM 2056 C C . VAL A 1 273 ? 12.039 -6.843 -12.835 1.00 97.44 273 VAL A C 1
ATOM 2058 O O . VAL A 1 273 ? 11.016 -7.180 -12.244 1.00 97.44 273 VAL A O 1
ATOM 2061 N N . GLN A 1 274 ? 13.183 -7.511 -12.719 1.00 96.62 274 GLN A N 1
ATOM 2062 C CA . GLN A 1 274 ? 13.321 -8.643 -11.814 1.00 96.62 274 GLN A CA 1
ATOM 2063 C C . GLN A 1 274 ? 13.304 -8.153 -10.360 1.00 96.62 274 GLN A C 1
ATOM 2065 O O . GLN A 1 274 ? 14.083 -7.278 -9.976 1.00 96.62 274 GLN A O 1
ATOM 2070 N N . ALA A 1 275 ? 12.432 -8.734 -9.537 1.00 92.56 275 ALA A N 1
ATOM 2071 C CA . ALA A 1 275 ? 12.371 -8.439 -8.110 1.00 92.56 275 ALA A CA 1
ATOM 2072 C C . ALA A 1 275 ? 13.472 -9.208 -7.365 1.00 92.56 275 ALA A C 1
ATOM 2074 O O . ALA A 1 275 ? 13.293 -10.360 -6.982 1.00 92.56 275 ALA A O 1
ATOM 2075 N N . THR A 1 276 ? 14.638 -8.587 -7.200 1.00 96.00 276 THR A N 1
ATOM 2076 C CA . THR A 1 276 ? 15.765 -9.155 -6.447 1.00 96.00 276 THR A CA 1
ATOM 2077 C C . THR A 1 276 ? 16.416 -8.080 -5.580 1.00 96.00 276 THR A C 1
ATOM 2079 O O . THR A 1 276 ? 16.443 -6.917 -5.983 1.00 96.00 276 THR A O 1
ATOM 2082 N N . PRO A 1 277 ? 16.910 -8.409 -4.374 1.00 96.81 277 PRO A N 1
ATOM 2083 C CA . PRO A 1 277 ? 17.628 -7.456 -3.534 1.00 96.81 277 PRO A CA 1
ATOM 2084 C C . PRO A 1 277 ? 19.090 -7.250 -3.948 1.00 96.81 277 PRO A C 1
ATOM 2086 O O . PRO A 1 277 ? 19.731 -6.348 -3.423 1.00 96.81 277 PRO A O 1
ATOM 2089 N N . ALA A 1 278 ? 19.634 -8.051 -4.870 1.00 97.31 278 ALA A N 1
ATOM 2090 C CA . ALA A 1 278 ? 21.037 -7.934 -5.275 1.00 97.31 278 ALA A CA 1
ATOM 2091 C C . ALA A 1 278 ? 21.313 -6.645 -6.066 1.00 97.31 278 ALA A C 1
ATOM 2093 O O . ALA A 1 278 ? 22.308 -5.964 -5.837 1.00 97.31 278 ALA A O 1
ATOM 2094 N N . GLU A 1 279 ? 20.415 -6.303 -6.986 1.00 95.81 279 GLU A N 1
ATOM 2095 C CA . GLU A 1 279 ? 20.532 -5.139 -7.858 1.00 95.81 279 GLU A CA 1
ATOM 2096 C C . GLU A 1 279 ? 19.175 -4.796 -8.481 1.00 95.81 279 GLU A C 1
ATOM 2098 O O . GLU A 1 279 ? 18.229 -5.587 -8.448 1.00 95.81 279 GLU A O 1
ATOM 2103 N N . GLN A 1 280 ? 19.091 -3.632 -9.120 1.00 94.00 280 GLN A N 1
ATOM 2104 C CA . GLN A 1 280 ? 17.996 -3.358 -10.038 1.00 94.00 280 GLN A CA 1
ATOM 2105 C C . GLN A 1 280 ? 18.320 -3.958 -11.410 1.00 94.00 280 GLN A C 1
ATOM 2107 O O . GLN A 1 280 ? 19.136 -3.407 -12.148 1.00 94.00 280 GLN A O 1
ATOM 2112 N N . ARG A 1 281 ? 17.585 -5.003 -11.801 1.00 96.12 281 ARG A N 1
ATOM 2113 C CA . ARG A 1 281 ? 17.719 -5.630 -13.121 1.00 96.12 281 ARG A CA 1
ATOM 2114 C C . ARG A 1 281 ? 16.483 -5.409 -13.989 1.00 96.12 281 ARG A C 1
ATOM 2116 O O . ARG A 1 281 ? 15.456 -6.061 -13.808 1.00 96.12 281 ARG A O 1
ATOM 2123 N N . ILE A 1 282 ? 16.593 -4.483 -14.940 1.00 97.38 282 ILE A N 1
ATOM 2124 C CA . ILE A 1 282 ? 15.563 -4.233 -15.957 1.00 97.38 282 ILE A CA 1
ATOM 2125 C C . ILE A 1 282 ? 15.687 -5.305 -17.045 1.00 97.38 282 ILE A C 1
ATOM 2127 O O . ILE A 1 282 ? 16.759 -5.486 -17.615 1.00 97.38 282 ILE A O 1
ATOM 2131 N N . VAL A 1 283 ? 14.595 -6.018 -17.315 1.00 97.12 283 VAL A N 1
ATOM 2132 C CA . VAL A 1 283 ? 14.512 -7.070 -18.340 1.00 97.12 283 VAL A CA 1
ATOM 2133 C C . VAL A 1 283 ? 14.160 -6.466 -19.695 1.00 97.12 283 VAL A C 1
ATOM 2135 O O . VAL A 1 283 ? 14.768 -6.799 -20.708 1.00 97.12 283 VAL A O 1
ATOM 2138 N N . SER A 1 284 ? 13.185 -5.561 -19.714 1.00 96.00 284 SER A N 1
ATOM 2139 C CA . SER A 1 284 ? 12.754 -4.846 -20.912 1.00 96.00 284 SER A CA 1
ATOM 2140 C C . SER A 1 284 ? 12.068 -3.537 -20.534 1.00 96.00 284 SER A C 1
ATOM 2142 O O . SER A 1 284 ? 11.654 -3.336 -19.387 1.00 96.00 284 SER A O 1
ATOM 2144 N N . SER A 1 285 ? 11.954 -2.627 -21.497 1.00 97.38 285 SER A N 1
ATOM 2145 C CA . SER A 1 285 ? 11.211 -1.384 -21.326 1.00 97.38 285 SER A CA 1
ATOM 2146 C C . SER A 1 285 ? 10.677 -0.853 -22.651 1.00 97.38 285 SER A C 1
ATOM 2148 O O . SER A 1 285 ? 11.155 -1.215 -23.726 1.00 97.38 285 SER A O 1
ATOM 2150 N N . PHE A 1 286 ? 9.671 0.010 -22.563 1.00 97.44 286 PHE A N 1
ATOM 2151 C CA . PHE A 1 286 ? 9.147 0.774 -23.689 1.00 97.44 286 PHE A CA 1
ATOM 2152 C C . PHE A 1 286 ? 8.549 2.100 -23.204 1.00 97.44 286 PHE A C 1
ATOM 2154 O O . PHE A 1 286 ? 8.248 2.273 -22.020 1.00 97.44 286 PHE A O 1
ATOM 2161 N N . SER A 1 287 ? 8.368 3.050 -24.120 1.00 97.56 287 SER A N 1
ATOM 2162 C CA . SER A 1 287 ? 7.686 4.314 -23.830 1.00 97.56 287 SER A CA 1
ATOM 2163 C C . SER A 1 287 ? 6.187 4.183 -24.080 1.00 97.56 287 SER A C 1
ATOM 2165 O O . SER A 1 287 ? 5.7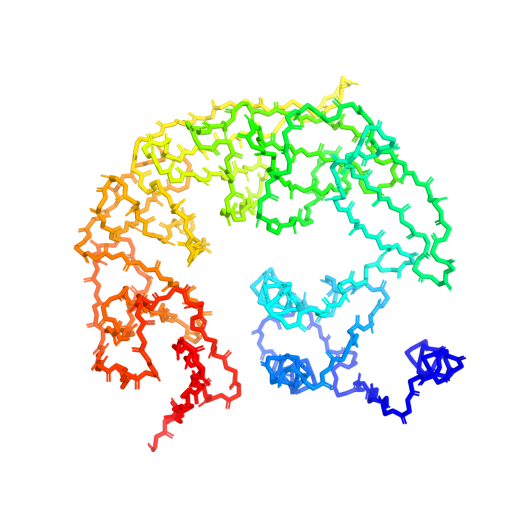60 3.855 -25.187 1.00 97.56 287 SER A O 1
ATOM 2167 N N . VAL A 1 288 ? 5.386 4.467 -23.057 1.00 97.06 288 VAL A N 1
ATOM 2168 C CA . VAL A 1 288 ? 3.928 4.546 -23.156 1.00 97.06 288 VAL A CA 1
ATOM 2169 C C . VAL A 1 288 ? 3.562 5.787 -23.982 1.00 97.06 288 VAL A C 1
ATOM 2171 O O . VAL A 1 288 ? 4.096 6.869 -23.717 1.00 97.06 288 VAL A O 1
ATOM 2174 N N . PRO A 1 289 ? 2.665 5.677 -24.978 1.00 95.12 289 PRO A N 1
ATOM 2175 C CA . PRO A 1 289 ? 2.219 6.834 -25.741 1.00 95.12 289 PRO A CA 1
ATOM 2176 C C . PRO A 1 289 ? 1.534 7.877 -24.853 1.00 95.12 289 PRO A C 1
ATOM 2178 O O . PRO A 1 289 ? 0.924 7.565 -23.829 1.00 95.12 289 PRO A O 1
ATOM 2181 N N . SER A 1 290 ? 1.577 9.142 -25.270 1.00 94.31 290 SER A N 1
ATOM 2182 C CA . SER A 1 290 ? 0.882 10.190 -24.527 1.00 94.31 290 SER A CA 1
ATOM 2183 C C . SER A 1 290 ? -0.641 10.057 -24.661 1.00 94.31 290 SER A C 1
ATOM 2185 O O . SER A 1 290 ? -1.195 10.071 -25.766 1.00 94.31 290 SER A O 1
ATOM 2187 N N . GLY A 1 291 ? -1.320 9.955 -23.518 1.00 92.31 291 GLY A N 1
ATOM 2188 C CA . GLY A 1 291 ? -2.768 10.087 -23.413 1.00 92.31 291 GLY A CA 1
ATOM 2189 C C . GLY A 1 291 ? -3.218 11.544 -23.429 1.00 92.31 291 GLY A C 1
ATOM 2190 O O . GLY A 1 291 ? -4.191 11.867 -24.091 1.00 92.31 291 GLY A O 1
ATOM 2191 N N . GLY A 1 292 ? -2.443 12.440 -22.812 1.00 93.19 292 GLY A N 1
ATOM 2192 C CA . GLY A 1 292 ? -2.775 13.854 -22.688 1.00 93.19 292 GLY A CA 1
ATOM 2193 C C . GLY A 1 292 ? -1.686 14.642 -21.961 1.00 93.19 292 GLY A C 1
ATOM 2194 O O . GLY A 1 292 ? -0.493 14.425 -22.173 1.00 93.19 292 GLY A O 1
ATOM 2195 N N . ARG A 1 293 ? -2.089 15.594 -21.113 1.00 92.44 293 ARG A N 1
ATOM 2196 C CA . ARG A 1 293 ? -1.167 16.398 -20.292 1.00 92.44 293 ARG A CA 1
ATOM 2197 C C . ARG A 1 293 ? -1.003 15.780 -18.903 1.00 92.44 293 ARG A C 1
ATOM 2199 O O . ARG A 1 293 ? -1.973 15.287 -18.338 1.00 92.44 293 ARG A O 1
ATOM 2206 N N . GLY A 1 294 ? 0.185 15.920 -18.320 1.00 92.06 294 GLY A N 1
ATOM 2207 C CA . GLY A 1 294 ? 0.474 15.508 -16.945 1.00 92.06 294 GLY A CA 1
ATOM 2208 C C . GLY A 1 294 ? 1.543 14.423 -16.851 1.00 92.06 294 GLY A C 1
ATOM 2209 O O . GLY A 1 294 ? 2.219 14.110 -17.828 1.00 92.06 294 GLY A O 1
ATOM 2210 N N . LEU A 1 295 ? 1.725 13.907 -15.635 1.00 93.50 295 LEU A N 1
ATOM 2211 C CA . LEU A 1 295 ? 2.625 12.793 -15.342 1.00 93.50 295 LEU A CA 1
ATOM 2212 C C . LEU A 1 295 ? 1.853 11.467 -15.333 1.00 93.50 295 LEU A C 1
ATOM 2214 O O . LEU A 1 295 ? 0.642 11.426 -15.104 1.00 93.50 295 LEU A O 1
ATOM 2218 N N . HIS A 1 296 ? 2.580 10.371 -15.521 1.00 93.25 296 HIS A N 1
ATOM 2219 C CA . HIS A 1 296 ? 2.042 9.018 -15.421 1.00 93.25 296 HIS A CA 1
ATOM 2220 C C . HIS A 1 296 ? 2.002 8.588 -13.951 1.00 93.25 296 HIS A C 1
ATOM 2222 O O . HIS A 1 296 ? 3.016 8.190 -13.380 1.00 93.25 296 HIS A O 1
ATOM 2228 N N . TRP A 1 297 ? 0.834 8.710 -13.321 1.00 87.12 297 TRP A N 1
ATOM 2229 C CA . TRP A 1 297 ? 0.646 8.364 -11.905 1.00 87.12 297 TRP A CA 1
ATOM 2230 C C . TRP A 1 297 ? -0.203 7.119 -11.666 1.00 87.12 297 TRP A C 1
ATOM 2232 O O . TRP A 1 297 ? -0.159 6.564 -10.569 1.00 87.12 297 TRP A O 1
ATOM 2242 N N . ALA A 1 298 ? -0.968 6.675 -12.664 1.00 85.88 298 ALA A N 1
ATOM 2243 C CA . ALA A 1 298 ? -1.814 5.499 -12.524 1.00 85.88 298 ALA A CA 1
ATOM 2244 C C . ALA A 1 298 ? -0.968 4.246 -12.259 1.00 85.88 298 ALA A C 1
ATOM 2246 O O . ALA A 1 298 ? 0.115 4.086 -12.824 1.00 85.88 298 ALA A O 1
ATOM 2247 N N . HIS A 1 299 ? -1.464 3.350 -11.410 1.00 86.75 299 HIS A N 1
ATOM 2248 C CA . HIS A 1 299 ? -0.858 2.033 -11.265 1.00 86.75 299 HIS A CA 1
ATOM 2249 C C . HIS A 1 299 ? -1.007 1.246 -12.574 1.00 86.75 299 HIS A C 1
ATOM 2251 O O . HIS A 1 299 ? -2.104 1.224 -13.139 1.00 86.75 299 HIS A O 1
ATOM 2257 N N . PRO A 1 300 ? 0.068 0.610 -13.077 1.00 87.88 300 PRO A N 1
ATOM 2258 C CA . PRO A 1 300 ? -0.068 -0.369 -14.144 1.00 87.88 300 PRO A CA 1
ATOM 2259 C C . PRO A 1 300 ? -0.841 -1.583 -13.619 1.00 87.88 300 PRO A C 1
ATOM 2261 O O . PRO A 1 300 ? -0.642 -2.001 -12.479 1.00 87.88 300 PRO A O 1
ATOM 2264 N N . VAL A 1 301 ? -1.702 -2.158 -14.454 1.00 87.56 301 VAL A N 1
ATOM 2265 C CA . VAL A 1 301 ? -2.533 -3.312 -14.087 1.00 87.56 301 VAL A CA 1
ATOM 2266 C C . VAL A 1 301 ? -2.215 -4.464 -15.017 1.00 87.56 301 VAL A C 1
ATOM 2268 O O . VAL A 1 301 ? -2.263 -4.307 -16.233 1.00 87.56 301 VAL A O 1
ATOM 2271 N N . VAL A 1 302 ? -1.911 -5.629 -14.455 1.00 83.25 302 VAL A N 1
ATOM 2272 C CA . VAL A 1 302 ? -1.705 -6.857 -15.224 1.00 83.25 302 VAL A CA 1
ATOM 2273 C C . VAL A 1 302 ? -2.858 -7.806 -14.950 1.00 83.25 302 VAL A C 1
ATOM 2275 O O . VAL A 1 302 ? -3.125 -8.144 -13.797 1.00 83.25 302 VAL A O 1
ATOM 2278 N N . CYS A 1 303 ? -3.551 -8.227 -16.004 1.00 82.75 303 CYS A N 1
ATOM 2279 C CA . CYS A 1 303 ? -4.655 -9.167 -15.891 1.00 82.75 303 CYS A CA 1
ATOM 2280 C C . CYS A 1 303 ? -4.852 -9.952 -17.192 1.00 82.75 303 CYS A C 1
ATOM 2282 O O . CYS A 1 303 ? -4.820 -9.362 -18.272 1.00 82.75 303 CYS A O 1
ATOM 2284 N N . ASP A 1 304 ? -5.046 -11.269 -17.082 1.00 83.12 304 ASP A N 1
ATOM 2285 C CA . ASP A 1 304 ? -5.305 -12.183 -18.207 1.00 83.12 304 ASP A CA 1
ATOM 2286 C C . ASP A 1 304 ? -4.344 -11.977 -19.396 1.00 83.1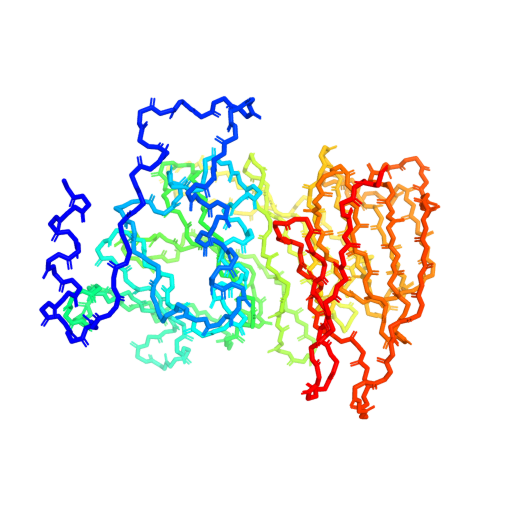2 304 ASP A C 1
ATOM 2288 O O . ASP A 1 304 ? -4.736 -11.703 -20.535 1.00 83.12 304 ASP A O 1
ATOM 2292 N N . GLY A 1 305 ? -3.040 -11.994 -19.103 1.00 83.81 305 GLY A N 1
ATOM 2293 C CA . GLY A 1 305 ? -1.999 -11.833 -20.119 1.00 83.81 305 GLY A CA 1
ATOM 2294 C C . GLY A 1 305 ? -1.980 -10.465 -20.810 1.00 83.81 305 GLY A C 1
ATOM 2295 O O . GLY A 1 305 ? -1.363 -10.325 -21.865 1.00 83.81 305 GLY A O 1
ATOM 2296 N N . ARG A 1 306 ? -2.641 -9.449 -20.242 1.00 90.00 306 ARG A N 1
ATOM 2297 C CA . ARG A 1 306 ? -2.619 -8.070 -20.734 1.00 90.00 306 ARG A CA 1
ATOM 2298 C C . ARG A 1 306 ? -2.102 -7.114 -19.676 1.00 90.00 306 ARG A C 1
ATOM 2300 O O . ARG A 1 306 ? -2.406 -7.246 -18.492 1.00 90.00 306 ARG A O 1
ATOM 2307 N N . LEU A 1 307 ? -1.352 -6.120 -20.132 1.00 90.38 307 LEU A N 1
ATOM 2308 C CA . LEU A 1 307 ? -0.949 -4.963 -19.348 1.00 90.38 307 LEU A CA 1
ATOM 2309 C C . LEU A 1 307 ? -1.826 -3.772 -19.736 1.00 90.38 307 LEU A C 1
ATOM 2311 O O . LEU A 1 307 ? -1.861 -3.381 -20.902 1.00 90.38 307 LEU A O 1
ATOM 2315 N N . TYR A 1 308 ? -2.476 -3.165 -18.752 1.00 90.12 308 TYR A N 1
ATOM 2316 C CA . TYR A 1 308 ? -3.254 -1.944 -18.895 1.00 90.12 308 TYR A CA 1
ATOM 2317 C C . TYR A 1 308 ? -2.518 -0.775 -18.248 1.00 90.12 308 TYR A C 1
ATOM 2319 O O . TYR A 1 308 ? -2.082 -0.848 -17.096 1.00 90.12 308 TYR A O 1
ATOM 2327 N N . VAL A 1 309 ? -2.393 0.321 -18.992 1.00 92.25 309 VAL A N 1
ATOM 2328 C CA . VAL A 1 309 ? -1.757 1.553 -18.521 1.00 92.25 309 VAL A CA 1
ATOM 2329 C C . VAL A 1 309 ? -2.654 2.732 -18.851 1.00 92.25 309 VAL A C 1
ATOM 2331 O O . VAL A 1 309 ? -2.969 2.972 -20.014 1.00 92.25 309 VAL A O 1
ATOM 2334 N N . ARG A 1 310 ? -3.054 3.493 -17.832 1.00 91.81 310 ARG A N 1
ATOM 2335 C CA . ARG A 1 310 ? -3.818 4.729 -18.012 1.00 91.81 310 ARG A CA 1
ATOM 2336 C C . ARG A 1 310 ? -2.892 5.940 -17.999 1.00 91.81 310 ARG A C 1
ATOM 2338 O O . ARG A 1 310 ? -2.071 6.089 -17.097 1.00 91.81 310 ARG A O 1
ATOM 2345 N N . HIS A 1 311 ? -3.093 6.854 -18.941 1.00 94.38 311 HIS A N 1
ATOM 2346 C CA . HIS A 1 311 ? -2.531 8.198 -18.875 1.00 94.38 311 HIS A CA 1
ATOM 2347 C C . HIS A 1 311 ? -3.593 9.208 -19.314 1.00 94.38 311 HIS A C 1
ATOM 2349 O O . HIS A 1 311 ? -4.151 9.094 -20.402 1.00 94.38 311 HIS A O 1
ATOM 2355 N N . ALA A 1 312 ? -3.877 10.184 -18.449 1.00 91.12 312 ALA A N 1
ATOM 2356 C CA . ALA A 1 312 ? -4.948 11.160 -18.634 1.00 91.12 312 ALA A CA 1
ATOM 2357 C C . ALA A 1 312 ? -6.311 10.489 -18.939 1.00 91.12 312 ALA A C 1
ATOM 2359 O O . ALA A 1 312 ? -6.854 9.760 -18.096 1.00 91.12 312 ALA A O 1
ATOM 2360 N N . ASP A 1 313 ? -6.855 10.753 -20.122 1.00 89.94 313 ASP A N 1
ATOM 2361 C CA . ASP A 1 313 ? -8.139 10.289 -20.651 1.00 89.94 313 ASP A CA 1
ATOM 2362 C C . ASP A 1 313 ? -8.031 9.009 -21.497 1.00 89.94 313 ASP A C 1
ATOM 2364 O O . ASP A 1 313 ? -9.050 8.504 -21.963 1.00 89.94 313 ASP A O 1
ATOM 2368 N N . LYS A 1 314 ? -6.825 8.450 -21.674 1.00 93.81 314 LYS A N 1
ATOM 2369 C CA . LYS A 1 314 ? -6.614 7.225 -22.457 1.00 93.81 314 LYS A CA 1
ATOM 2370 C C . LYS A 1 314 ? -6.200 6.042 -21.594 1.00 93.81 314 LYS A C 1
ATOM 2372 O O . LYS A 1 314 ? -5.423 6.171 -20.644 1.00 93.81 314 LYS A O 1
ATOM 2377 N N . LEU A 1 315 ? -6.691 4.871 -21.991 1.00 94.56 315 LEU A N 1
ATOM 2378 C CA . LEU A 1 315 ? -6.269 3.567 -21.498 1.00 94.56 315 LEU A CA 1
ATOM 2379 C C . LEU A 1 315 ? -5.578 2.816 -22.640 1.00 94.56 315 LEU A C 1
ATOM 2381 O O . LEU A 1 315 ? -6.160 2.624 -23.705 1.00 94.56 315 LEU A O 1
ATOM 2385 N N . PHE A 1 316 ? -4.339 2.401 -22.413 1.00 94.19 316 PHE A N 1
ATOM 2386 C CA . PHE A 1 316 ? -3.560 1.580 -23.331 1.00 94.19 316 PHE A CA 1
ATOM 2387 C C . PHE A 1 316 ? -3.586 0.133 -22.847 1.00 94.19 316 PHE A C 1
ATOM 2389 O O . PHE A 1 316 ? -3.431 -0.108 -21.651 1.00 94.19 316 PHE A O 1
ATOM 2396 N N . ALA A 1 317 ? -3.751 -0.813 -23.768 1.00 95.56 317 ALA A N 1
ATOM 2397 C CA . ALA A 1 317 ? -3.716 -2.242 -23.486 1.00 95.56 317 ALA A CA 1
ATOM 2398 C C . ALA A 1 317 ? -2.642 -2.909 -24.352 1.00 95.56 317 ALA A C 1
ATOM 2400 O O . ALA A 1 317 ? -2.619 -2.722 -25.568 1.00 95.56 317 ALA A O 1
ATOM 2401 N N . TYR A 1 318 ? -1.768 -3.685 -23.721 1.00 93.56 318 TYR A N 1
ATOM 2402 C CA . TYR A 1 318 ? -0.681 -4.415 -24.366 1.00 93.56 318 TYR A CA 1
ATOM 2403 C C . TYR A 1 318 ? -0.882 -5.909 -24.132 1.00 93.56 318 TYR A C 1
ATOM 2405 O O . TYR A 1 318 ? -1.116 -6.323 -22.998 1.00 93.56 318 TYR A O 1
ATOM 2413 N N . ASP A 1 319 ? -0.781 -6.715 -25.186 1.00 93.56 319 ASP A N 1
ATOM 2414 C CA . ASP A 1 319 ? -0.695 -8.170 -25.053 1.00 93.56 319 ASP A CA 1
ATOM 2415 C C . ASP A 1 319 ? 0.724 -8.540 -24.614 1.00 93.56 319 ASP A C 1
ATOM 2417 O O . ASP A 1 319 ? 1.694 -8.181 -25.285 1.00 93.56 319 ASP A O 1
ATOM 2421 N N . ILE A 1 320 ? 0.837 -9.208 -23.469 1.00 91.50 320 ILE A N 1
ATOM 2422 C CA . ILE A 1 320 ? 2.115 -9.579 -22.846 1.00 91.50 320 ILE A CA 1
ATOM 2423 C C . ILE A 1 320 ? 2.289 -11.098 -22.743 1.00 91.50 320 ILE A C 1
ATOM 2425 O O . ILE A 1 320 ? 3.203 -11.569 -22.068 1.00 91.50 320 ILE A O 1
ATOM 2429 N N . ARG A 1 321 ? 1.421 -11.881 -23.394 1.00 86.62 321 ARG A N 1
ATOM 2430 C CA . ARG A 1 321 ? 1.570 -13.340 -23.461 1.00 86.62 321 ARG A CA 1
ATOM 2431 C C . A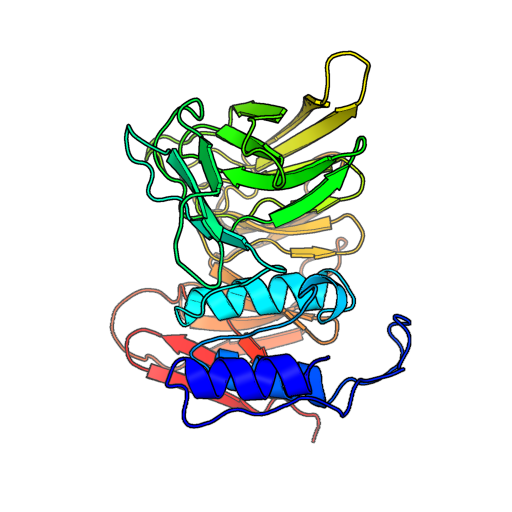RG A 1 321 ? 2.783 -13.705 -24.313 1.00 86.62 321 ARG A C 1
ATOM 2433 O O . ARG A 1 321 ? 3.094 -13.028 -25.294 1.00 86.62 321 ARG A O 1
ATOM 2440 N N . ALA A 1 322 ? 3.456 -14.793 -23.939 1.00 77.56 322 ALA A N 1
ATOM 2441 C CA . ALA A 1 322 ? 4.514 -15.367 -24.760 1.00 77.56 322 ALA A CA 1
ATOM 2442 C C . ALA A 1 322 ? 3.958 -15.715 -26.152 1.00 77.56 322 ALA A C 1
ATOM 2444 O O . ALA A 1 322 ? 2.849 -16.242 -26.262 1.00 77.56 322 ALA A O 1
ATOM 2445 N N . LYS A 1 323 ? 4.720 -15.375 -27.193 1.00 56.50 323 LYS A N 1
ATOM 2446 C CA . LYS A 1 323 ? 4.442 -15.784 -28.572 1.00 56.50 323 LYS A CA 1
ATOM 2447 C C . LYS A 1 323 ? 5.087 -17.124 -28.872 1.00 56.50 323 LYS A C 1
ATOM 2449 O O . LYS A 1 323 ? 6.200 -17.350 -28.347 1.00 56.50 323 LYS A O 1
#

Secondary structure (DSSP, 8-state):
-HHHHHHHHHHTT--------TTTT--S-TTS--HHHHHHHHHHHTT--SEEEESSHHHHS-SHHHHHHHHHHHHHTTPEEEETTEEEE---BTTBSEEEEETTT--EEEEE----SPBP-SPPEEEEETTEEEEEEEBSSEEEEEETTT--EEEEEE---TTS---SPPEEETTEEEEEETTTTEEEEEEEEEETTEEEEEEEEEESS----SS-EEEETTEEEEEETTTTEEEEEETTT--EEEEES--EEEEEETTEEEEEETTSEEEEEE--SS--EEEEEEEPPP-SSS---SPPEEETTEEEEEETTEEEEEE-S--

Organism: NCBI:txid412755